Protein 6MX1 (pdb70)

Radius of gyration: 17.99 Å; Cα contacts (8 Å, |Δi|>4): 744; chains: 2; bounding box: 46×49×44 Å

Secondary structure (DSSP, 8-state):
-EEEEEEEEEEEEEEE--SSTTT-TTHHHHHHHHHHHTT----EEEESSTTS-EEEEEEGGGHHHHHHHHHHHTHHHHHHTSSPPPEEEEEEEEEEEEESSSTTHHHHHHHHHHHHHHTT----EEEE-SSSSEEEEEEEGGGHHHHHHHHHHHH-/--EEEEEEEEEEEEE-SGGGTTSTTHHHHHHHHHHHTT----EEEE-STT--EEEEEEGGGHHHHHHHHHHHTHHHHHHTSSPPPEEEEEEEEEEEE--SSSTHHHHHHHHHHHHHHTTPPP-EEEE-SSSSEEEEEEEGGGHHHHHHHHHHHH-

Sequence (311 aa):
PVKGISNLNNMAMFSVSGPGMKGMVGMAARVFAAMSRARISVVLITQSSSEYSISFCVPQSDCVRAERAMQEEFYLELKEGLLEPLAVTERLAIISVVGDGMRTLRGISAKFFAALARANINIVAIAQGSSERSISVVVNNNDDATTGVRVTHQMLFVKGISNLNNMAMFSVSSGPGMKGMVGMAARVFAAMSRARISVVLITQSSSEYSISFCVPQSDCVRAERAMQEEFYLELKEGLLEPLAVTERLAIISVVGDGMRTLRGISAKFFAALARANINIVAIAQGSSERSISVVVNNDDATTGVRVTHQMLF

Nearest PDB structures (foldseek):
  6mx1-assembly1_B  TM=9.917E-01  e=1.202E-28  Escherichia coli str. K-12 substr. MG1655
  3c1n-assembly3_D  TM=9.202E-01  e=6.463E-15  Methanocaldococcus jannaschii
  2hmf-assembly1_A  TM=8.883E-01  e=1.700E-14  Methanocaldococcus jannaschii
  3c1m-assembly1_D  TM=8.842E-01  e=1.410E-13  Methanocaldococcus jannaschii
  3tvi-assembly2_C  TM=8.893E-01  e=8.602E-12  Clostridium acetobutylicum

Foldseek 3Di:
DWDAKDKFWWKKKKWKAAPLQLVDPCPVVLLVVLCVVLVWDFDAWDDPDSHGIIMTMTHNVCQVSSLVSVCVSCVPCPVVRRIDPMDMGTQKMKMKIFHPDADPCPVLVVLLVVLCVVVVWDFPDKDDDDPGNMIMTMTHNVCGVVSRVSSVVSPD/DVDKDKFWWKKKKKKFAQLLPPPPCPVVLLVVLCVVLVFDWDDWDFDDPRGIIMTMGHNVCQVVSLVSVCVSCVPCPVVRRIDDMDMGTQKMKMKDADDDDLCCVVLVVQLVVLCVVVVWDWPDKDDDDPGRMIITMGHSVCGVVSRVSSVVRPD

GO terms:
  GO:0042802 identical protein binding (F, IDA)
  GO:0004072 aspartate kinase activity (F, IDA)
  GO:0004412 homoserine dehydrogenase activity (F, IDA)
  GO:0051289 protein homotetramerization (P, IDA)
  GO:0009090 L-homoserine biosynthetic process (P, IDA)

Organism: Escherichia coli (strain K12) (NCBI:txid83333)

Structure (mmCIF, N/CA/C/O backbone):
data_6MX1
#
_entry.id   6MX1
#
_cell.length_a   92.642
_cell.length_b   54.550
_cell.length_c   65.242
_cell.angle_alpha   90.00
_cell.angle_beta   99.30
_cell.angle_gamma   90.00
#
_symmetry.space_group_name_H-M   'C 1 2 1'
#
loop_
_entity.id
_entity.type
_entity.pdbx_description
1 polymer 'Bifunctional aspartokinase/homoserine dehydrogenase 1'
2 water water
#
loop_
_atom_site.group_PDB
_atom_site.id
_atom_site.type_symbol
_atom_site.label_atom_id
_atom_site.label_alt_id
_atom_site.label_comp_id
_atom_site.label_asym_id
_atom_site.label_entity_id
_atom_site.label_seq_id
_atom_site.pdbx_PDB_ins_code
_atom_site.Cartn_x
_atom_site.Cartn_y
_atom_site.Cartn_z
_atom_site.occupancy
_atom_site.B_iso_or_equiv
_atom_site.auth_seq_id
_atom_site.auth_comp_id
_atom_site.auth_asym_id
_atom_site.auth_atom_id
_atom_site.pdbx_PDB_model_num
ATOM 1 N N . PRO A 1 8 ? 26.150 32.623 64.025 1.00 96.83 305 PRO A N 1
ATOM 2 C CA . PRO A 1 8 ? 25.693 33.680 63.119 1.00 98.38 305 PRO A CA 1
ATOM 3 C C . PRO A 1 8 ? 24.182 33.639 62.895 1.00 94.18 305 PRO A C 1
ATOM 4 O O . PRO A 1 8 ? 23.708 33.959 61.804 1.00 99.25 305 PRO A O 1
ATOM 8 N N . VAL A 1 9 ? 23.440 33.229 63.919 1.00 81.67 306 VAL A N 1
ATOM 9 C CA . VAL A 1 9 ? 21.986 33.133 63.851 1.00 68.91 306 VAL A CA 1
ATOM 10 C C . VAL A 1 9 ? 21.375 34.474 64.206 1.00 64.35 306 VAL A C 1
ATOM 11 O O . VAL A 1 9 ? 21.782 35.111 65.175 1.00 64.23 306 VAL A O 1
ATOM 15 N N . LYS A 1 10 ? 20.342 34.876 63.478 1.00 59.40 307 LYS A N 1
ATOM 16 C CA . LYS A 1 10 ? 19.658 36.083 63.899 1.00 58.95 307 LYS A CA 1
ATOM 17 C C . LYS A 1 10 ? 18.620 35.728 64.962 1.00 53.45 307 LYS A C 1
ATOM 18 O O . LYS A 1 10 ? 18.667 36.255 66.079 1.00 54.62 307 LYS A O 1
ATOM 24 N N . GLY A 1 11 ? 17.700 34.822 64.643 1.00 38.14 308 GLY A N 1
ATOM 25 C CA . GLY A 1 11 ? 16.538 34.651 65.516 1.00 32.15 308 GLY A CA 1
ATOM 26 C C . GLY A 1 11 ? 15.684 33.466 65.112 1.00 33.48 308 GLY A C 1
ATOM 27 O O . GLY A 1 11 ? 15.820 32.908 64.036 1.00 30.65 308 GLY A O 1
ATOM 28 N N . ILE A 1 12 ? 14.799 33.051 66.019 1.00 27.65 309 ILE A N 1
ATOM 29 C CA . ILE A 1 12 ? 13.872 31.956 65.737 1.00 26.51 309 ILE A CA 1
ATOM 30 C C . ILE A 1 12 ? 12.476 32.519 65.853 1.00 31.12 309 ILE A C 1
ATOM 31 O O . ILE A 1 12 ? 12.138 33.147 66.878 1.00 32.88 309 ILE A O 1
ATOM 36 N N . SER A 1 13 ? 11.640 32.268 64.850 1.00 26.46 310 SER A N 1
ATOM 37 C CA . SER A 1 13 ? 10.271 32.810 64.805 1.00 26.40 310 SER A CA 1
ATOM 38 C C . SER A 1 13 ? 9.271 31.662 64.757 1.00 29.92 310 SER A C 1
ATOM 39 O O . SER A 1 13 ? 9.572 30.560 64.312 1.00 29.45 310 SER A O 1
ATOM 42 N N . ASN A 1 14 ? 8.051 31.914 65.241 1.00 28.92 311 ASN A N 1
ATOM 43 C CA . ASN A 1 14 ? 7.030 30.886 65.111 1.00 27.17 311 ASN A CA 1
ATOM 44 C C . ASN A 1 14 ? 5.697 31.548 64.814 1.00 32.83 311 ASN A C 1
ATOM 45 O O . ASN A 1 14 ? 5.393 32.606 65.365 1.00 33.88 311 ASN A O 1
ATOM 50 N N . LEU A 1 15 ? 4.923 30.924 63.918 1.00 27.42 312 LEU A N 1
ATOM 51 C CA . LEU A 1 15 ? 3.554 31.346 63.574 1.00 26.30 312 LEU A CA 1
ATOM 52 C C . LEU A 1 15 ? 2.630 30.168 63.841 1.00 29.26 312 LEU A C 1
ATOM 53 O O . LEU A 1 15 ? 2.721 29.130 63.158 1.00 30.73 312 LEU A O 1
ATOM 58 N N . ASN A 1 16 ? 1.752 30.299 64.858 1.00 29.66 313 ASN A N 1
ATOM 59 C CA . ASN A 1 16 ? 0.901 29.174 65.240 1.00 29.26 313 ASN A CA 1
ATOM 60 C C . ASN A 1 16 ? -0.465 29.223 64.513 1.00 31.52 313 ASN A C 1
ATOM 61 O O . ASN A 1 16 ? -0.870 30.242 63.925 1.00 34.59 313 ASN A O 1
ATOM 66 N N . ASN A 1 17 ? -1.220 28.126 64.646 1.00 32.10 314 ASN A N 1
ATOM 67 C CA . ASN A 1 17 ? -2.615 28.062 64.198 1.00 32.14 314 ASN A CA 1
ATOM 68 C C . ASN A 1 17 ? -2.706 28.377 62.704 1.00 29.29 314 ASN A C 1
ATOM 69 O O . ASN A 1 17 ? -3.509 29.216 62.280 1.00 33.88 314 ASN A O 1
ATOM 74 N N . MET A 1 18 ? -1.930 27.641 61.932 1.00 27.09 315 MET A N 1
ATOM 75 C CA . MET A 1 18 ? -1.939 27.712 60.474 1.00 29.56 315 MET A CA 1
ATOM 76 C C . MET A 1 18 ? -2.624 26.479 59.873 1.00 34.65 315 MET A C 1
ATOM 77 O O . MET A 1 18 ? -2.882 25.480 60.561 1.00 31.24 315 MET A O 1
ATOM 82 N N . ALA A 1 19 ? -3.010 26.576 58.589 1.00 28.92 316 ALA A N 1
ATOM 83 C CA . ALA A 1 19 ? -3.561 25.432 57.854 1.00 25.47 316 ALA A CA 1
ATOM 84 C C . ALA A 1 19 ? -2.766 25.330 56.567 1.00 31.94 316 ALA A C 1
ATOM 85 O O . ALA A 1 19 ? -2.315 26.345 56.028 1.00 31.27 316 ALA A O 1
ATOM 87 N N . MET A 1 20 ? -2.562 24.112 56.075 1.00 27.27 317 MET A N 1
ATOM 88 C CA . MET A 1 20 ? -1.791 23.921 54.842 1.00 24.86 317 MET A CA 1
ATOM 89 C C . MET A 1 20 ? -2.701 23.279 53.797 1.00 31.37 317 MET A C 1
ATOM 90 O O . MET A 1 20 ? -3.462 22.362 54.106 1.00 31.42 317 MET A O 1
ATOM 95 N N . PHE A 1 21 ? -2.687 23.808 52.583 1.00 28.46 318 PHE A N 1
ATOM 96 C CA . PHE A 1 21 ? -3.394 23.239 51.442 1.00 27.89 318 PHE A CA 1
ATOM 97 C C . PHE A 1 21 ? -2.385 22.571 50.526 1.00 33.08 318 PHE A C 1
ATOM 98 O O . PHE A 1 21 ? -1.266 23.070 50.373 1.00 31.76 318 PHE A O 1
ATOM 106 N N . SER A 1 22 ? -2.764 21.457 49.901 1.00 30.80 319 SER A N 1
ATOM 107 C CA . SER A 1 22 ? -1.860 20.796 48.967 1.00 34.05 319 SER A CA 1
ATOM 108 C C . SER A 1 22 ? -2.675 20.390 47.756 1.00 35.83 319 SER A C 1
ATOM 109 O O . SER A 1 22 ? -3.703 19.727 47.906 1.00 32.47 319 SER A O 1
ATOM 112 N N . VAL A 1 23 ? -2.235 20.817 46.556 1.00 29.07 320 VAL A N 1
ATOM 113 C CA . VAL A 1 23 ? -2.933 20.619 45.305 1.00 31.33 320 VAL A CA 1
ATOM 114 C C . VAL A 1 23 ? -2.069 19.709 44.443 1.00 37.53 320 VAL A C 1
ATOM 115 O O . VAL A 1 23 ? -0.874 19.968 44.276 1.00 37.21 320 VAL A O 1
ATOM 119 N N . SER A 1 24 ? -2.638 18.600 43.983 1.00 36.69 321 SER A N 1
ATOM 120 C CA . SER A 1 24 ? -1.840 17.671 43.199 1.00 41.04 321 SER A CA 1
ATOM 121 C C . SER A 1 24 ? -2.767 16.989 42.220 1.00 37.95 321 SER A C 1
ATOM 122 O O . SER A 1 24 ? -3.992 17.102 42.306 1.00 36.78 321 SER A O 1
ATOM 125 N N . GLY A 1 25 ? -2.187 16.253 41.289 1.00 36.77 322 GLY A N 1
ATOM 126 C CA . GLY A 1 25 ? -3.028 15.465 40.430 1.00 40.37 322 GLY A CA 1
ATOM 127 C C . GLY A 1 25 ? -2.204 14.967 39.287 1.00 43.64 322 GLY A C 1
ATOM 128 O O . GLY A 1 25 ? -1.094 15.451 39.055 1.00 48.47 322 GLY A O 1
ATOM 129 N N . PRO A 1 26 ? -2.712 13.964 38.577 1.00 48.52 323 PRO A N 1
ATOM 130 C CA . PRO A 1 26 ? -1.945 13.416 37.459 1.00 60.27 323 PRO A CA 1
ATOM 131 C C . PRO A 1 26 ? -1.761 14.426 36.343 1.00 66.69 323 PRO A C 1
ATOM 132 O O . PRO A 1 26 ? -0.764 14.362 35.610 1.00 73.70 323 PRO A O 1
ATOM 136 N N . GLY A 1 27 ? -2.681 15.385 36.208 1.00 60.12 324 GLY A N 1
ATOM 137 C CA . GLY A 1 27 ? -2.548 16.361 35.143 1.00 64.54 324 GLY A CA 1
ATOM 138 C C . GLY A 1 27 ? -1.596 17.480 35.475 1.00 67.66 324 GLY A C 1
ATOM 139 O O . GLY A 1 27 ? -1.019 18.086 34.571 1.00 68.43 324 GLY A O 1
ATOM 140 N N . MET A 1 28 ? -1.364 17.727 36.770 1.00 71.66 325 MET A N 1
ATOM 141 C CA . MET A 1 28 ? -0.777 18.989 37.207 1.00 68.75 325 MET A CA 1
ATOM 142 C C . MET A 1 28 ? 0.582 19.272 36.579 1.00 64.75 325 MET A C 1
ATOM 143 O O . MET A 1 28 ? 0.967 20.440 36.424 1.00 69.31 325 MET A O 1
ATOM 148 N N . LYS A 1 29 ? 1.322 18.232 36.215 1.00 55.48 326 LYS A N 1
ATOM 149 C CA . LYS A 1 29 ? 2.565 18.442 35.489 1.00 55.67 326 LYS A CA 1
ATOM 150 C C . LYS A 1 29 ? 2.335 18.926 34.056 1.00 61.10 326 LYS A C 1
ATOM 151 O O . LYS A 1 29 ? 3.262 19.447 33.418 1.00 61.85 326 LYS A O 1
ATOM 157 N N . GLY A 1 30 ? 1.133 18.751 33.529 1.00 56.11 327 GLY A N 1
ATOM 158 C CA . GLY A 1 30 ? 0.893 19.080 32.136 1.00 59.93 327 GLY A CA 1
ATOM 159 C C . GLY A 1 30 ? 0.073 20.335 31.947 1.00 60.45 327 GLY A C 1
ATOM 160 O O . GLY A 1 30 ? -0.174 20.741 30.811 1.00 62.48 327 GLY A O 1
ATOM 161 N N . MET A 1 31 ? -0.332 20.966 33.051 1.00 63.50 328 MET A N 1
ATOM 162 C CA . MET A 1 31 ? -1.223 22.113 33.015 1.00 69.14 328 MET A CA 1
ATOM 163 C C . MET A 1 31 ? -0.433 23.403 33.217 1.00 62.08 328 MET A C 1
ATOM 164 O O . MET A 1 31 ? 0.452 23.478 34.068 1.00 61.40 328 MET A O 1
ATOM 169 N N . VAL A 1 32 ? -0.738 24.405 32.388 1.00 65.05 329 VAL A N 1
ATOM 170 C CA . VAL A 1 32 ? -0.041 25.682 32.389 1.00 60.88 329 VAL A CA 1
ATOM 171 C C . VAL A 1 32 ? -0.599 26.555 33.499 1.00 62.90 329 VAL A C 1
ATOM 172 O O . VAL A 1 32 ? -1.816 26.617 33.702 1.00 67.84 329 VAL A O 1
ATOM 176 N N . GLY A 1 33 ? 0.294 27.198 34.247 1.00 55.02 330 GLY A N 1
ATOM 177 C CA . GLY A 1 33 ? -0.109 28.303 35.080 1.00 52.96 330 GLY A CA 1
ATOM 178 C C . GLY A 1 33 ? -0.869 27.885 36.317 1.00 56.92 330 GLY A C 1
ATOM 179 O O . GLY A 1 33 ? -1.693 28.659 36.818 1.00 51.73 330 GLY A O 1
ATOM 180 N N . MET A 1 34 ? -0.611 26.662 36.819 1.00 44.20 331 MET A N 1
ATOM 181 C CA . MET A 1 34 ? -1.320 26.146 37.978 1.00 46.10 331 MET A CA 1
ATOM 182 C C . MET A 1 34 ? -1.058 27.002 39.215 1.00 42.16 331 MET A C 1
ATOM 183 O O . MET A 1 34 ? -2.001 27.458 39.878 1.00 38.82 331 MET A O 1
ATOM 188 N N . ALA A 1 35 ? 0.211 27.279 39.514 1.00 41.27 332 ALA A N 1
ATOM 189 C CA . ALA A 1 35 ? 0.513 28.198 40.609 1.00 38.60 332 ALA A CA 1
ATOM 190 C C . ALA A 1 35 ? -0.110 29.581 40.367 1.00 35.82 332 ALA A C 1
ATOM 191 O O . ALA A 1 35 ? -0.686 30.186 41.294 1.00 37.60 332 ALA A O 1
ATOM 193 N N . ALA A 1 36 ? -0.004 30.116 39.132 1.00 33.98 333 ALA A N 1
ATOM 194 C CA . ALA A 1 36 ? -0.625 31.418 38.885 1.00 32.90 333 ALA A CA 1
ATOM 195 C C . ALA A 1 36 ? -2.120 31.404 39.218 1.00 36.30 333 ALA A C 1
ATOM 196 O O . ALA A 1 36 ? -2.645 32.382 39.781 1.00 36.27 333 ALA A O 1
ATOM 198 N N . ARG A 1 37 ? -2.821 30.310 38.896 1.00 39.06 334 ARG A N 1
ATOM 199 C CA . ARG A 1 37 ? -4.260 30.235 39.199 1.00 43.66 334 ARG A CA 1
ATOM 200 C C . ARG A 1 37 ? -4.520 30.140 40.685 1.00 40.78 334 ARG A C 1
ATOM 201 O O . ARG A 1 37 ? -5.470 30.769 41.182 1.00 43.80 334 ARG A O 1
ATOM 209 N N . VAL A 1 38 ? -3.721 29.330 41.382 1.00 38.15 335 VAL A N 1
ATOM 210 C CA . VAL A 1 38 ? -3.871 29.160 42.844 1.00 42.40 335 VAL A CA 1
ATOM 211 C C . VAL A 1 38 ? -3.735 30.526 43.505 1.00 40.62 335 VAL A C 1
ATOM 212 O O . VAL A 1 38 ? -4.585 30.967 44.301 1.00 39.31 335 VAL A O 1
ATOM 216 N N . PHE A 1 39 ? -2.699 31.259 43.116 1.00 36.20 336 PHE A N 1
ATOM 217 C CA . PHE A 1 39 ? -2.448 32.475 43.850 1.00 43.64 336 PHE A CA 1
ATOM 218 C C . PHE A 1 39 ? -3.278 33.652 43.356 1.00 44.26 336 PHE A C 1
ATOM 219 O O . PHE A 1 39 ? -3.556 34.560 44.156 1.00 40.39 336 PHE A O 1
ATOM 227 N N . ALA A 1 40 ? -3.804 33.608 42.118 1.00 37.07 337 ALA A N 1
ATOM 228 C CA . ALA A 1 40 ? -4.829 34.578 41.759 1.00 43.39 337 ALA A CA 1
ATOM 229 C C . ALA A 1 40 ? -6.102 34.333 42.567 1.00 39.63 337 ALA A C 1
ATOM 230 O O . ALA A 1 40 ? -6.792 35.288 42.937 1.00 39.60 337 ALA A O 1
ATOM 232 N N . ALA A 1 41 ? -6.433 33.074 42.826 1.00 37.13 338 ALA A N 1
ATOM 233 C CA . ALA A 1 41 ? -7.637 32.776 43.603 1.00 41.06 338 ALA A CA 1
ATOM 234 C C . ALA A 1 41 ? -7.480 33.222 45.056 1.00 38.87 338 ALA A C 1
ATOM 235 O O . ALA A 1 41 ? -8.434 33.760 45.661 1.00 41.46 338 ALA A O 1
ATOM 237 N N . MET A 1 42 ? -6.299 33.045 45.622 1.00 34.77 339 MET A N 1
ATOM 238 C CA . MET A 1 42 ? -6.098 33.482 47.006 1.00 40.53 339 MET A CA 1
ATOM 239 C C . MET A 1 42 ? -6.095 34.997 47.082 1.00 44.24 339 MET A C 1
ATOM 240 O O . MET A 1 42 ? -6.604 35.576 48.044 1.00 40.93 339 MET A O 1
ATOM 245 N N . SER A 1 43 ? -5.536 35.651 46.058 1.00 40.96 340 SER A N 1
ATOM 246 C CA . SER A 1 43 ? -5.477 37.116 46.063 1.00 47.28 340 SER A CA 1
ATOM 247 C C . SER A 1 43 ? -6.871 37.741 45.990 1.00 45.29 340 SER A C 1
ATOM 248 O O . SER A 1 43 ? -7.161 38.691 46.721 1.00 45.91 340 SER A O 1
ATOM 251 N N . ARG A 1 44 ? -7.750 37.204 45.139 1.00 40.64 341 ARG A N 1
ATOM 252 C CA . ARG A 1 44 ? -9.104 37.727 45.013 1.00 38.53 341 ARG A CA 1
ATOM 253 C C . ARG A 1 44 ? -9.890 37.557 46.301 1.00 44.43 341 ARG A C 1
ATOM 254 O O . ARG A 1 44 ? -10.714 38.413 46.657 1.00 50.38 341 ARG A O 1
ATOM 262 N N . ALA A 1 45 ? -9.690 36.432 46.973 1.00 48.40 342 ALA A N 1
ATOM 263 C CA . ALA A 1 45 ? -10.298 36.117 48.252 1.00 51.64 342 ALA A CA 1
ATOM 264 C C . ALA A 1 45 ? -9.610 36.821 49.415 1.00 53.83 342 ALA A C 1
ATOM 265 O O . ALA A 1 45 ? -10.014 36.609 50.560 1.00 56.57 342 ALA A O 1
ATOM 267 N N . ARG A 1 46 ? -8.573 37.618 49.148 1.00 49.52 343 ARG A N 1
ATOM 268 C CA . ARG A 1 46 ? -7.865 38.386 50.167 1.00 49.19 343 ARG A CA 1
ATOM 269 C C . ARG A 1 46 ? -7.284 37.489 51.240 1.00 49.86 343 ARG A C 1
ATOM 270 O O . ARG A 1 46 ? -7.346 37.795 52.429 1.00 62.34 343 ARG A O 1
ATOM 278 N N . ILE A 1 47 ? -6.697 36.364 50.830 1.00 41.33 344 ILE A N 1
ATOM 279 C CA . ILE A 1 47 ? -6.189 35.380 51.764 1.00 40.25 344 ILE A CA 1
ATOM 280 C C . ILE A 1 47 ? -4.672 35.501 51.867 1.00 44.04 344 ILE A C 1
ATOM 281 O O . ILE A 1 47 ? -3.964 35.630 50.855 1.00 44.68 344 ILE A O 1
ATOM 286 N N . SER A 1 48 ? -4.180 35.454 53.102 1.00 43.60 345 SER A N 1
ATOM 287 C CA . SER A 1 48 ? -2.767 35.643 53.389 1.00 49.01 345 SER A CA 1
ATOM 288 C C . SER A 1 48 ? -2.033 34.335 53.129 1.00 38.52 345 SER A C 1
ATOM 289 O O . SER A 1 48 ? -2.172 33.396 53.904 1.00 42.07 345 SER A O 1
ATOM 292 N N . VAL A 1 49 ? -1.219 34.267 52.083 1.00 36.37 346 VAL A N 1
ATOM 293 C CA . VAL A 1 49 ? -0.445 33.059 51.804 1.00 35.37 346 VAL A CA 1
ATOM 294 C C . VAL A 1 49 ? 0.941 33.267 52.380 1.00 35.22 346 VAL A C 1
ATOM 295 O O . VAL A 1 49 ? 1.727 34.069 51.856 1.00 42.09 346 VAL A O 1
ATOM 299 N N . VAL A 1 50 ? 1.214 32.579 53.469 1.00 31.41 347 VAL A N 1
ATOM 300 C CA . VAL A 1 50 ? 2.377 32.824 54.290 1.00 31.16 347 VAL A CA 1
ATOM 301 C C . VAL A 1 50 ? 3.573 31.977 53.856 1.00 34.82 347 VAL A C 1
ATOM 302 O O . VAL A 1 50 ? 4.730 32.357 54.118 1.00 37.72 347 VAL A O 1
ATOM 306 N N . LEU A 1 51 ? 3.327 30.868 53.186 1.00 32.01 348 LEU A N 1
ATOM 307 C CA . LEU A 1 51 ? 4.399 29.948 52.824 1.00 27.53 348 LEU A CA 1
ATOM 308 C C . LEU A 1 51 ? 3.949 29.203 51.584 1.00 28.92 348 LEU A C 1
ATOM 309 O O . LEU A 1 51 ? 2.768 28.880 51.470 1.00 28.13 348 LEU A O 1
ATOM 314 N N . ILE A 1 52 ? 4.859 29.019 50.589 1.00 25.37 349 ILE A N 1
ATOM 315 C CA . ILE A 1 52 ? 4.502 28.267 49.388 1.00 27.10 349 ILE A CA 1
ATOM 316 C C . ILE A 1 52 ? 5.657 27.350 49.079 1.00 26.02 349 ILE A C 1
ATOM 317 O O . ILE A 1 52 ? 6.815 27.760 49.161 1.00 26.89 349 ILE A O 1
ATOM 322 N N . THR A 1 53 ? 5.348 26.117 48.725 1.00 26.72 350 THR A N 1
ATOM 323 C CA . THR A 1 53 ? 6.449 25.205 48.411 1.00 24.68 350 THR A CA 1
ATOM 324 C C . THR A 1 53 ? 5.992 24.221 47.352 1.00 25.64 350 THR A C 1
ATOM 325 O O . THR A 1 53 ? 4.850 23.749 47.351 1.00 26.51 350 THR A O 1
ATOM 329 N N . GLN A 1 54 ? 6.883 23.930 46.364 1.00 24.50 351 GLN A N 1
ATOM 330 C CA . GLN A 1 54 ? 6.608 22.858 45.429 1.00 26.02 351 GLN A CA 1
ATOM 331 C C . GLN A 1 54 ? 7.951 22.233 45.087 1.00 27.83 351 GLN A C 1
ATOM 332 O O . GLN A 1 54 ? 8.850 22.915 44.582 1.00 27.45 351 GLN A O 1
ATOM 338 N N . SER A 1 55 ? 8.108 20.928 45.411 1.00 28.80 352 SER A N 1
ATOM 339 C CA . SER A 1 55 ? 9.471 20.389 45.331 1.00 30.39 352 SER A CA 1
ATOM 340 C C . SER A 1 55 ? 9.854 19.920 43.940 1.00 32.66 352 SER A C 1
ATOM 341 O O . SER A 1 55 ? 11.043 19.720 43.676 1.00 36.01 352 SER A O 1
ATOM 344 N N . SER A 1 56 ? 8.882 19.675 43.080 1.00 38.45 353 SER A N 1
ATOM 345 C CA . SER A 1 56 ? 9.188 19.376 41.687 1.00 39.73 353 SER A CA 1
ATOM 346 C C . SER A 1 56 ? 7.859 19.442 40.966 1.00 41.04 353 SER A C 1
ATOM 347 O O . SER A 1 56 ? 6.811 19.462 41.596 1.00 38.38 353 SER A O 1
ATOM 350 N N . SER A 1 57 ? 7.913 19.476 39.624 1.00 41.17 354 SER A N 1
ATOM 351 C CA . SER A 1 57 ? 6.701 19.651 38.822 1.00 42.24 354 SER A CA 1
ATOM 352 C C . SER A 1 57 ? 5.714 18.494 38.984 1.00 51.34 354 SER A C 1
ATOM 353 O O . SER A 1 57 ? 4.529 18.659 38.674 1.00 56.93 354 SER A O 1
ATOM 356 N N . GLU A 1 58 ? 6.174 17.339 39.472 1.00 56.32 355 GLU A N 1
ATOM 357 C CA . GLU A 1 58 ? 5.318 16.186 39.699 1.00 61.89 355 GLU A CA 1
ATOM 358 C C . GLU A 1 58 ? 4.732 16.133 41.106 1.00 57.92 355 GLU A C 1
ATOM 359 O O . GLU A 1 58 ? 3.863 15.297 41.369 1.00 65.82 355 GLU A O 1
ATOM 365 N N . TYR A 1 59 ? 5.201 16.959 42.022 1.00 43.19 356 TYR A N 1
ATOM 366 C CA . TYR A 1 59 ? 4.739 16.863 43.402 1.00 45.45 356 TYR A CA 1
ATOM 367 C C . TYR A 1 59 ? 3.796 18.026 43.695 1.00 41.99 356 TYR A C 1
ATOM 368 O O . TYR A 1 59 ? 3.719 18.983 42.935 1.00 36.46 356 TYR A O 1
ATOM 377 N N . SER A 1 60 ? 3.064 17.926 44.814 1.00 40.44 357 SER A N 1
ATOM 378 C CA . SER A 1 60 ? 2.016 18.903 45.059 1.00 43.89 357 SER A CA 1
ATOM 379 C C . SER A 1 60 ? 2.562 20.328 45.277 1.00 38.09 357 SER A C 1
ATOM 380 O O . SER A 1 60 ? 3.673 20.545 45.790 1.00 35.60 357 SER A O 1
ATOM 383 N N . ILE A 1 61 ? 1.751 21.309 44.903 1.00 29.79 358 ILE A N 1
ATOM 384 C CA . ILE A 1 61 ? 1.972 22.674 45.395 1.00 27.14 358 ILE A CA 1
ATOM 385 C C . ILE A 1 61 ? 1.312 22.726 46.759 1.00 30.93 358 ILE A C 1
ATOM 386 O O . ILE A 1 61 ? 0.112 22.428 46.854 1.00 31.54 358 ILE A O 1
ATOM 391 N N . SER A 1 62 ? 2.077 23.099 47.795 1.00 30.63 359 SER A N 1
ATOM 392 C CA . SER A 1 62 ? 1.519 23.270 49.131 1.00 28.84 359 SER A CA 1
ATOM 393 C C . SER A 1 62 ? 1.688 24.718 49.569 1.00 31.70 359 SER A C 1
ATOM 394 O O . SER A 1 62 ? 2.642 25.393 49.167 1.00 28.53 359 SER A O 1
ATOM 397 N N . PHE A 1 63 ? 0.716 25.213 50.342 1.00 27.31 360 PHE A N 1
ATOM 398 C CA . PHE A 1 63 ? 0.842 26.598 50.800 1.00 25.89 360 PHE A CA 1
ATOM 399 C C . PHE A 1 63 ? 0.080 26.703 52.111 1.00 27.57 360 PHE A C 1
ATOM 400 O O . PHE A 1 63 ? -0.862 25.952 52.337 1.00 27.84 360 PHE A O 1
ATOM 408 N N . CYS A 1 64 ? 0.492 27.658 52.948 1.00 26.98 361 CYS A N 1
ATOM 409 C CA . CYS A 1 64 ? -0.068 27.817 54.287 1.00 26.09 361 CYS A CA 1
ATOM 410 C C . CYS A 1 64 ? -0.816 29.124 54.362 1.00 30.58 361 CYS A C 1
ATOM 411 O O . CYS A 1 64 ? -0.410 30.139 53.788 1.00 29.84 361 CYS A O 1
ATOM 414 N N . VAL A 1 65 ? -1.913 29.108 55.135 1.00 30.34 362 VAL A N 1
ATOM 415 C CA . VAL A 1 65 ? -2.681 30.289 55.389 1.00 30.13 362 VAL A CA 1
ATOM 416 C C . VAL A 1 65 ? -3.022 30.262 56.869 1.00 29.11 362 VAL A C 1
ATOM 417 O O . VAL A 1 65 ? -2.977 29.190 57.513 1.00 30.02 362 VAL A O 1
ATOM 421 N N . PRO A 1 66 ? -3.365 31.387 57.459 1.00 30.47 363 PRO A N 1
ATOM 422 C CA . PRO A 1 66 ? -3.803 31.327 58.867 1.00 34.31 363 PRO A CA 1
ATOM 423 C C . PRO A 1 66 ? -5.105 30.560 58.982 1.00 33.70 363 PRO A C 1
ATOM 424 O O . PRO A 1 66 ? -5.958 30.609 58.096 1.00 35.02 363 PRO A O 1
ATOM 428 N N . GLN A 1 67 ? -5.264 29.835 60.098 1.00 32.73 364 GLN A N 1
ATOM 429 C CA . GLN A 1 67 ? -6.477 29.058 60.263 1.00 36.69 364 GLN A CA 1
ATOM 430 C C . GLN A 1 67 ? -7.741 29.890 60.061 1.00 34.37 364 GLN A C 1
ATOM 431 O O . GLN A 1 67 ? -8.755 29.364 59.561 1.00 39.03 364 GLN A O 1
ATOM 437 N N . SER A 1 68 ? -7.711 31.192 60.435 1.00 33.95 365 SER A N 1
ATOM 438 C CA . SER A 1 68 ? -8.910 32.017 60.294 1.00 43.84 365 SER A CA 1
ATOM 439 C C . SER A 1 68 ? -9.352 32.183 58.843 1.00 44.34 365 SER A C 1
ATOM 440 O O . SER A 1 68 ? -10.527 32.499 58.598 1.00 45.64 365 SER A O 1
ATOM 443 N N . ASP A 1 69 ? -8.448 31.947 57.884 1.00 39.95 366 ASP A N 1
ATOM 444 C CA . ASP A 1 69 ? -8.721 32.048 56.450 1.00 43.16 366 ASP A CA 1
ATOM 445 C C . ASP A 1 69 ? -9.010 30.688 55.801 1.00 38.11 366 ASP A C 1
ATOM 446 O O . ASP A 1 69 ? -9.234 30.622 54.576 1.00 39.24 366 ASP A O 1
ATOM 451 N N . CYS A 1 70 ? -9.014 29.608 56.584 1.00 34.01 367 CYS A N 1
ATOM 452 C CA . CYS A 1 70 ? -9.005 28.269 55.979 1.00 38.10 367 CYS A CA 1
ATOM 453 C C . CYS A 1 70 ? -10.305 27.980 55.220 1.00 38.70 367 CYS A C 1
ATOM 454 O O . CYS A 1 70 ? -10.280 27.457 54.089 1.00 37.67 367 CYS A O 1
ATOM 457 N N . VAL A 1 71 ? -11.456 28.299 55.821 1.00 33.47 368 VAL A N 1
ATOM 458 C CA . VAL A 1 71 ? -12.700 27.974 55.138 1.00 31.72 368 VAL A CA 1
ATOM 459 C C . VAL A 1 71 ? -12.858 28.821 53.876 1.00 32.43 368 VAL A C 1
ATOM 460 O O . VAL A 1 71 ? -13.254 28.308 52.824 1.00 35.68 368 VAL A O 1
ATOM 464 N N . ARG A 1 72 ? -12.527 30.118 53.950 1.00 33.48 369 ARG A N 1
ATOM 465 C CA . ARG A 1 72 ? -12.665 30.973 52.768 1.00 34.18 369 ARG A CA 1
ATOM 466 C C . ARG A 1 72 ? -11.694 30.540 51.665 1.00 35.96 369 ARG A C 1
ATOM 467 O O . ARG A 1 72 ? -12.035 30.596 50.470 1.00 32.84 369 ARG A O 1
ATOM 475 N N . ALA A 1 73 ? -10.480 30.108 52.043 1.00 33.33 370 ALA A N 1
ATOM 476 C CA . ALA A 1 73 ? -9.527 29.622 51.034 1.00 33.06 370 ALA A CA 1
ATOM 477 C C . ALA A 1 73 ? -10.009 28.320 50.383 1.00 35.19 370 ALA A C 1
ATOM 478 O O . ALA A 1 73 ? -9.895 28.153 49.157 1.00 34.62 370 ALA A O 1
ATOM 480 N N . GLU A 1 74 ? -10.562 27.399 51.180 1.00 32.91 371 GLU A N 1
ATOM 481 C CA . GLU A 1 74 ? -11.048 26.148 50.611 1.00 32.98 371 GLU A CA 1
ATOM 482 C C . GLU A 1 74 ? -12.190 26.408 49.638 1.00 35.94 371 GLU A C 1
ATOM 483 O O . GLU A 1 74 ? -12.218 25.849 48.531 1.00 36.43 371 GLU A O 1
ATOM 489 N N . ARG A 1 75 ? -13.128 27.280 50.019 1.00 33.61 372 ARG A N 1
ATOM 490 C CA . ARG A 1 75 ? -14.215 27.605 49.107 1.00 32.10 372 ARG A CA 1
ATOM 491 C C . ARG A 1 75 ? -13.671 28.212 47.822 1.00 37.02 372 ARG A C 1
ATOM 492 O O . ARG A 1 75 ? -14.191 27.947 46.739 1.00 39.94 372 ARG A O 1
ATOM 500 N N . ALA A 1 76 ? -12.626 29.036 47.929 1.00 34.25 373 ALA A N 1
ATOM 501 C CA . ALA A 1 76 ? -12.098 29.696 46.727 1.00 34.21 373 ALA A CA 1
ATOM 502 C C . ALA A 1 76 ? -11.357 28.698 45.851 1.00 36.99 373 ALA A C 1
ATOM 503 O O . ALA A 1 76 ? -11.414 28.773 44.605 1.00 38.79 373 ALA A O 1
ATOM 505 N N . MET A 1 77 ? -10.671 27.747 46.470 1.00 33.61 374 MET A N 1
ATOM 506 C CA . MET A 1 77 ? -9.992 26.704 45.697 1.00 32.71 374 MET A CA 1
ATOM 507 C C . MET A 1 77 ? -10.996 25.824 44.974 1.00 36.03 374 MET A C 1
ATOM 508 O O . MET A 1 77 ? -10.786 25.445 43.817 1.00 35.52 374 MET A O 1
ATOM 513 N N . GLN A 1 78 ? -12.104 25.487 45.625 1.00 32.68 375 GLN A N 1
ATOM 514 C CA . GLN A 1 78 ? -13.099 24.619 45.000 1.00 36.81 375 GLN A CA 1
ATOM 515 C C . GLN A 1 78 ? -13.747 25.304 43.810 1.00 42.61 375 GLN A C 1
ATOM 516 O O . GLN A 1 78 ? -14.057 24.657 42.802 1.00 45.53 375 GLN A O 1
ATOM 522 N N . GLU A 1 79 ? -13.943 26.616 43.915 1.00 37.88 376 GLU A N 1
ATOM 523 C CA . GLU A 1 79 ? -14.503 27.402 42.828 1.00 43.75 376 GLU A CA 1
ATOM 524 C C . GLU A 1 79 ? -13.528 27.46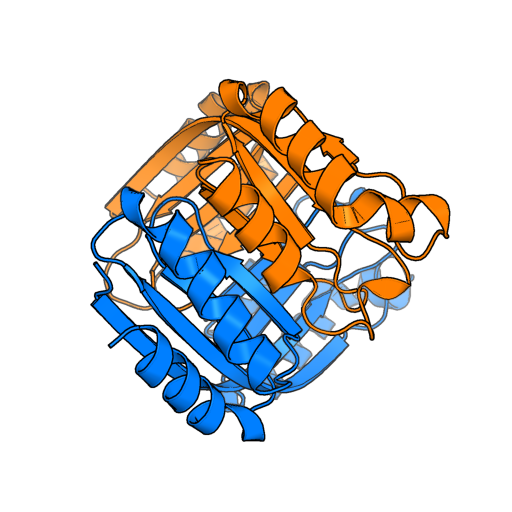3 41.664 1.00 44.99 376 GLU A C 1
ATOM 525 O O . GLU A 1 79 ? -13.886 27.151 40.528 1.00 46.30 376 GLU A O 1
ATOM 531 N N . GLU A 1 80 ? -12.276 27.799 41.949 1.00 37.32 377 GLU A N 1
ATOM 532 C CA . GLU A 1 80 ? -11.308 28.022 40.873 1.00 38.28 377 GLU A CA 1
ATOM 533 C C . GLU A 1 80 ? -11.030 26.726 40.104 1.00 41.63 377 GLU A C 1
ATOM 534 O O . GLU A 1 80 ? -10.907 26.740 38.875 1.00 43.32 377 GLU A O 1
ATOM 540 N N . PHE A 1 81 ? -10.940 25.598 40.809 1.00 42.19 378 PHE A N 1
ATOM 541 C CA . PHE A 1 81 ? -10.551 24.343 40.183 1.00 41.35 378 PHE A CA 1
ATOM 542 C C . PHE A 1 81 ? -11.715 23.368 40.028 1.00 42.06 378 PHE A C 1
ATOM 543 O O . PHE A 1 81 ? -11.491 22.158 39.923 1.00 43.12 378 PHE A O 1
ATOM 551 N N . TYR A 1 82 ? -12.954 23.871 40.023 1.00 44.68 379 TYR A N 1
ATOM 552 C CA . TYR A 1 82 ? -14.132 23.011 39.932 1.00 50.21 379 TYR A CA 1
ATOM 553 C C . TYR A 1 82 ? -14.044 22.033 38.763 1.00 47.54 379 TYR A C 1
ATOM 554 O O . TYR A 1 82 ? -14.222 20.823 38.943 1.00 46.00 379 TYR A O 1
ATOM 563 N N . LEU A 1 83 ? -13.726 22.536 37.563 1.00 46.57 380 LEU A N 1
ATOM 564 C CA . LEU A 1 83 ? -13.695 21.678 36.385 1.00 49.35 380 LEU A CA 1
ATOM 565 C C . LEU A 1 83 ? -12.627 20.603 36.514 1.00 47.19 380 LEU A C 1
ATOM 566 O O . LEU A 1 83 ? -12.884 19.420 36.260 1.00 53.93 380 LEU A O 1
ATOM 571 N N . GLU A 1 84 ? -11.416 21.008 36.893 1.00 46.06 381 GLU A N 1
ATOM 572 C CA . GLU A 1 84 ? -10.300 20.075 37.028 1.00 44.97 381 GLU A CA 1
ATOM 573 C C . GLU A 1 84 ? -10.555 19.026 38.088 1.00 40.94 381 GLU A C 1
ATOM 574 O O . GLU A 1 84 ? -10.133 17.882 37.944 1.00 44.90 381 GLU A O 1
ATOM 580 N N . LEU A 1 85 ? -11.166 19.417 39.218 1.00 39.75 382 LEU A N 1
ATOM 581 C CA . LEU A 1 85 ? -11.434 18.444 40.269 1.00 39.34 382 LEU A CA 1
ATOM 582 C C . LEU A 1 85 ? -12.491 17.437 39.833 1.00 43.01 382 LEU A C 1
ATOM 583 O O . LEU A 1 85 ? -12.301 16.221 39.971 1.00 46.61 382 LEU A O 1
ATOM 588 N N . LYS A 1 86 ? -13.595 17.929 39.264 1.00 45.89 383 LYS A N 1
ATOM 589 C CA . LYS A 1 86 ? -14.677 17.071 38.808 1.00 49.87 383 LYS A CA 1
ATOM 590 C C . LYS A 1 86 ? -14.221 16.051 37.771 1.00 52.03 383 LYS A C 1
ATOM 591 O O . LYS A 1 86 ? -14.762 14.941 37.712 1.00 54.51 383 LYS A O 1
ATOM 597 N N . GLU A 1 87 ? -13.252 16.415 36.933 1.00 51.47 384 GLU A N 1
ATOM 598 C CA . GLU A 1 87 ? -12.782 15.551 35.864 1.00 59.27 384 GLU A CA 1
ATOM 599 C C . GLU A 1 87 ? -11.611 14.687 36.300 1.00 62.33 384 GLU A C 1
ATOM 600 O O . GLU A 1 87 ? -11.235 13.762 35.574 1.00 69.47 384 GLU A O 1
ATOM 606 N N . GLY A 1 88 ? -11.039 14.953 37.473 1.00 46.36 385 GLY A N 1
ATOM 607 C CA . GLY A 1 88 ? -9.923 14.178 37.961 1.00 43.78 385 GLY A CA 1
ATOM 608 C C . GLY A 1 88 ? -8.568 14.596 37.432 1.00 44.69 385 GLY A C 1
ATOM 609 O O . GLY A 1 88 ? -7.565 13.934 37.748 1.00 48.57 385 GLY A O 1
ATOM 610 N N . LEU A 1 89 ? -8.480 15.700 36.689 1.00 40.72 386 LEU A N 1
ATOM 611 C CA . LEU A 1 89 ? -7.145 16.226 36.374 1.00 45.12 386 LEU A CA 1
ATOM 612 C C . LEU A 1 89 ? -6.401 16.599 37.643 1.00 43.13 386 LEU A C 1
ATOM 613 O O . LEU A 1 89 ? -5.165 16.549 37.684 1.00 43.04 386 LEU A O 1
ATOM 618 N N . LEU A 1 90 ? -7.144 16.962 38.704 1.00 35.47 387 LEU A N 1
ATOM 619 C CA . LEU A 1 90 ? -6.619 17.242 40.027 1.00 37.36 387 LEU A CA 1
ATOM 620 C C . LEU A 1 90 ? -7.268 16.271 40.995 1.00 38.91 387 LEU A C 1
ATOM 621 O O . LEU A 1 90 ? -8.462 15.946 40.856 1.00 36.46 387 LEU A O 1
ATOM 626 N N . GLU A 1 91 ? -6.457 15.749 41.912 1.00 35.15 388 GLU A N 1
ATOM 627 C CA . GLU A 1 91 ? -6.945 14.912 42.991 1.00 39.89 388 GLU A CA 1
ATOM 628 C C . GLU A 1 91 ? -7.671 15.799 44.000 1.00 34.33 388 GLU A C 1
ATOM 629 O O . GLU A 1 91 ? -7.520 17.013 43.967 1.00 34.46 388 GLU A O 1
ATOM 635 N N . PRO A 1 92 ? -8.482 15.226 44.884 1.00 37.62 389 PRO A N 1
ATOM 636 C CA . PRO A 1 92 ? -9.167 16.053 45.888 1.00 40.50 389 PRO A CA 1
ATOM 637 C C . PRO A 1 92 ? -8.195 16.934 46.650 1.00 37.90 389 PRO A C 1
ATOM 638 O O . PRO A 1 92 ? -7.097 16.512 47.025 1.00 35.51 389 PRO A O 1
ATOM 642 N N . LEU A 1 93 ? -8.612 18.171 46.880 1.00 37.05 390 LEU A N 1
ATOM 643 C CA . LEU A 1 93 ? -7.778 19.108 47.619 1.00 35.66 390 LEU A CA 1
ATOM 644 C C . LEU A 1 93 ? -7.439 18.524 48.980 1.00 36.56 390 LEU A C 1
ATOM 645 O O . LEU A 1 93 ? -8.299 17.957 49.661 1.00 38.47 390 LEU A O 1
ATOM 650 N N . ALA A 1 94 ? -6.191 18.660 49.402 1.00 32.43 391 ALA A N 1
ATOM 651 C CA . ALA A 1 94 ? -5.804 18.201 50.733 1.00 33.00 391 ALA A CA 1
ATOM 652 C C . ALA A 1 94 ? -5.637 19.404 51.662 1.00 33.49 391 ALA A C 1
ATOM 653 O O . ALA A 1 94 ? -4.906 20.345 51.351 1.00 35.38 391 ALA A O 1
ATOM 655 N N . VAL A 1 95 ? -6.342 19.387 52.803 1.00 33.32 392 VAL A N 1
ATOM 656 C CA . VAL A 1 95 ? -6.301 20.490 53.758 1.00 34.39 392 VAL A CA 1
ATOM 657 C C . VAL A 1 95 ? -5.864 19.916 55.094 1.00 38.40 392 VAL A C 1
ATOM 658 O O . VAL A 1 95 ? -6.505 18.995 55.592 1.00 37.55 392 VAL A O 1
ATOM 662 N N . THR A 1 96 ? -4.766 20.423 55.646 1.00 33.56 393 THR A N 1
ATOM 663 C CA . THR A 1 96 ? -4.253 19.957 56.935 1.00 33.50 393 THR A CA 1
ATOM 664 C C . THR A 1 96 ? -4.340 21.129 57.893 1.00 33.82 393 THR A C 1
ATOM 665 O O . THR A 1 96 ? -3.716 22.174 57.666 1.00 31.83 393 THR A O 1
ATOM 669 N N . GLU A 1 97 ? -5.100 20.969 58.956 1.00 34.00 394 GLU A N 1
ATOM 670 C CA . GLU A 1 97 ? -5.272 22.036 59.918 1.00 36.75 394 GLU A CA 1
ATOM 671 C C . GLU A 1 97 ? -4.403 21.822 61.145 1.00 35.94 394 GLU A C 1
ATOM 672 O O . GLU A 1 97 ? -3.805 20.761 61.335 1.00 36.82 394 GLU A O 1
ATOM 678 N N . ARG A 1 98 ? -4.407 22.828 62.019 1.00 36.38 395 ARG A N 1
ATOM 679 C CA . ARG A 1 98 ? -3.728 22.778 63.319 1.00 37.70 395 ARG A CA 1
ATOM 680 C C . ARG A 1 98 ? -2.220 22.568 63.112 1.00 34.24 395 ARG A C 1
ATOM 681 O O . ARG A 1 98 ? -1.583 21.734 63.754 1.00 38.50 395 ARG A O 1
ATOM 689 N N . LEU A 1 99 ? -1.636 23.413 62.256 1.00 26.17 396 LEU A N 1
ATOM 690 C CA . LEU A 1 99 ? -0.217 23.414 62.053 1.00 21.90 396 LEU A CA 1
ATOM 691 C C . LEU A 1 99 ? 0.420 24.711 62.565 1.00 27.83 396 LEU A C 1
ATOM 692 O O . LEU A 1 99 ? -0.255 25.662 62.942 1.00 29.42 396 LEU A O 1
ATOM 697 N N . ALA A 1 100 ? 1.753 24.729 62.562 1.00 26.70 397 ALA A N 1
ATOM 698 C CA . ALA A 1 100 ? 2.537 25.913 62.938 1.00 25.73 397 ALA A CA 1
ATOM 699 C C . ALA A 1 100 ? 3.767 25.974 62.066 1.00 30.89 397 ALA A C 1
ATOM 700 O O . ALA A 1 100 ? 4.172 24.978 61.473 1.00 27.16 397 ALA A O 1
ATOM 702 N N . ILE A 1 101 ? 4.357 27.169 61.954 1.00 22.65 398 ILE A N 1
ATOM 703 C CA . ILE A 1 101 ? 5.577 27.346 61.142 1.00 22.57 398 ILE A CA 1
ATOM 704 C C . ILE A 1 101 ? 6.694 27.848 62.054 1.00 26.48 398 ILE A C 1
ATOM 705 O O . ILE A 1 101 ? 6.561 28.922 62.629 1.00 33.23 398 ILE A O 1
ATOM 710 N N . ILE A 1 102 ? 7.824 27.142 62.098 1.00 25.66 399 ILE A N 1
ATOM 711 C CA . ILE A 1 102 ? 8.998 27.586 62.857 1.00 23.74 399 ILE A CA 1
ATOM 712 C C . ILE A 1 102 ? 10.040 28.011 61.842 1.00 25.52 399 ILE A C 1
ATOM 713 O O . ILE A 1 102 ? 10.284 27.263 60.880 1.00 28.38 399 ILE A O 1
ATOM 718 N N . SER A 1 103 ? 10.643 29.185 62.037 1.00 25.34 400 SER A N 1
ATOM 719 C CA . SER A 1 103 ? 11.645 29.653 61.054 1.00 27.25 400 SER A CA 1
ATOM 720 C C . SER A 1 103 ? 12.904 30.057 61.792 1.00 35.27 400 SER A C 1
ATOM 721 O O . SER A 1 103 ? 12.858 30.616 62.879 1.00 33.71 400 SER A O 1
ATOM 724 N N . VAL A 1 104 ? 14.051 29.825 61.177 1.00 26.27 401 VAL A N 1
ATOM 725 C CA . VAL A 1 104 ? 15.285 30.409 61.635 1.00 27.21 401 VAL A CA 1
ATOM 726 C C . VAL A 1 104 ? 15.711 31.435 60.623 1.00 38.86 401 VAL A C 1
ATOM 727 O O . VAL A 1 104 ? 15.614 31.181 59.424 1.00 35.98 401 VAL A O 1
ATOM 731 N N . VAL A 1 105 ? 16.152 32.590 61.114 1.00 35.00 402 VAL A N 1
ATOM 732 C CA . VAL A 1 105 ? 16.603 33.737 60.343 1.00 38.04 402 VAL A CA 1
ATOM 733 C C . VAL A 1 105 ? 18.115 33.824 60.536 1.00 52.70 402 VAL A C 1
ATOM 734 O O . VAL A 1 105 ? 18.599 33.928 61.671 1.00 53.36 402 VAL A O 1
ATOM 738 N N . GLY A 1 106 ? 18.871 33.741 59.443 1.00 62.49 403 GLY A N 1
ATOM 739 C CA . GLY A 1 106 ? 20.291 34.026 59.508 1.00 71.73 403 GLY A CA 1
ATOM 740 C C . GLY A 1 106 ? 20.545 35.518 59.418 1.00 79.90 403 GLY A C 1
ATOM 741 O O . GLY A 1 106 ? 19.631 36.327 59.263 1.00 82.46 403 GLY A O 1
ATOM 742 N N . ASP A 1 107 ? 21.821 35.888 59.518 1.00 86.08 404 ASP A N 1
ATOM 743 C CA . ASP A 1 107 ? 22.251 37.273 59.309 1.00 90.71 404 ASP A CA 1
ATOM 744 C C . ASP A 1 107 ? 22.822 37.492 57.908 1.00 89.63 404 ASP A C 1
ATOM 745 O O . ASP A 1 107 ? 23.804 38.219 57.733 1.00 92.47 404 ASP A O 1
ATOM 747 N N . GLY A 1 108 ? 22.213 36.900 56.891 1.00 86.80 405 GLY A N 1
ATOM 748 C CA . GLY A 1 108 ? 22.839 36.749 55.593 1.00 94.77 405 GLY A CA 1
ATOM 749 C C . GLY A 1 108 ? 23.043 35.283 55.244 1.00 98.10 405 GLY A C 1
ATOM 750 O O . GLY A 1 108 ? 22.877 34.382 56.066 1.00 95.90 405 GLY A O 1
ATOM 751 N N . MET A 1 109 ? 23.436 35.064 53.989 1.00 105.41 406 MET A N 1
ATOM 752 C CA . MET A 1 109 ? 23.263 33.741 53.396 1.00 103.10 406 MET A CA 1
ATOM 753 C C . MET A 1 109 ? 24.341 32.738 53.814 1.00 104.28 406 MET A C 1
ATOM 754 O O . MET A 1 109 ? 24.021 31.572 54.080 1.00 105.87 406 MET A O 1
ATOM 756 N N . ARG A 1 110 ? 25.605 33.168 53.891 1.00 104.32 407 ARG A N 1
ATOM 757 C CA . ARG A 1 110 ? 26.733 32.232 53.867 1.00 102.59 407 ARG A CA 1
ATOM 758 C C . ARG A 1 110 ? 26.591 31.120 54.906 1.00 103.64 407 ARG A C 1
ATOM 759 O O . ARG A 1 110 ? 26.689 29.930 54.576 1.00 105.01 407 ARG A O 1
ATOM 761 N N . THR A 1 111 ? 26.346 31.483 56.165 1.00 104.40 408 THR A N 1
ATOM 762 C CA . THR A 1 111 ? 26.494 30.544 57.276 1.00 102.34 408 THR A CA 1
ATOM 763 C C . THR A 1 111 ? 25.288 29.638 57.485 1.00 93.76 408 THR A C 1
ATOM 764 O O . THR A 1 111 ? 25.295 28.836 58.431 1.00 88.01 408 THR A O 1
ATOM 766 N N . LEU A 1 112 ? 24.271 29.725 56.624 1.00 93.37 409 LEU A N 1
ATOM 767 C CA . LEU A 1 112 ? 23.089 28.886 56.788 1.00 89.50 409 LEU A CA 1
ATOM 768 C C . LEU A 1 112 ? 23.410 27.394 56.689 1.00 94.96 409 LEU A C 1
ATOM 769 O O . LEU A 1 112 ? 22.577 26.569 57.085 1.00 93.31 409 LEU A O 1
ATOM 774 N N . ARG A 1 113 ? 24.601 27.035 56.191 1.00 97.16 410 ARG A N 1
ATOM 775 C CA . ARG A 1 113 ? 24.967 25.630 56.006 1.00 90.51 410 ARG A CA 1
ATOM 776 C C . ARG A 1 113 ? 24.983 24.875 57.336 1.00 87.49 410 ARG A C 1
ATOM 777 O O . ARG A 1 113 ? 24.282 23.866 57.505 1.00 80.04 410 ARG A O 1
ATOM 785 N N . GLY A 1 114 ? 25.802 25.338 58.288 1.00 86.06 411 GLY A N 1
ATOM 786 C CA . GLY A 1 114 ? 25.764 24.767 59.621 1.00 78.12 411 GLY A CA 1
ATOM 787 C C . GLY A 1 114 ? 24.419 24.957 60.289 1.00 68.39 411 GLY A C 1
ATOM 788 O O . GLY A 1 114 ? 23.947 24.071 61.017 1.00 59.91 411 GLY A O 1
ATOM 789 N N . ILE A 1 115 ? 23.765 26.091 60.020 1.00 64.63 412 ILE A N 1
ATOM 790 C CA . ILE A 1 115 ? 22.493 26.386 60.668 1.00 52.56 412 ILE A CA 1
ATOM 791 C C . ILE A 1 115 ? 21.402 25.414 60.213 1.00 42.96 412 ILE A C 1
ATOM 792 O O . ILE A 1 115 ? 20.641 24.921 61.038 1.00 45.00 412 ILE A O 1
ATOM 797 N N . SER A 1 116 ? 21.287 25.139 58.906 1.00 44.76 413 SER A N 1
ATOM 798 C CA . SER A 1 116 ? 20.317 24.144 58.436 1.00 44.59 413 SER A CA 1
ATOM 799 C C . SER A 1 116 ? 20.549 22.789 59.102 1.00 39.02 413 SER A C 1
ATOM 800 O O . SER A 1 116 ? 19.607 22.177 59.631 1.00 37.90 413 SER A O 1
ATOM 803 N N . ALA A 1 117 ? 21.795 22.316 59.079 1.00 41.75 414 ALA A N 1
ATOM 804 C CA . ALA A 1 117 ? 22.103 21.008 59.673 1.00 40.26 414 ALA A CA 1
ATOM 805 C C . ALA A 1 117 ? 21.709 20.973 61.149 1.00 43.47 414 ALA A C 1
ATOM 806 O O . ALA A 1 117 ? 21.079 20.008 61.610 1.00 37.56 414 ALA A O 1
ATOM 808 N N . LYS A 1 118 ? 22.026 22.049 61.887 1.00 39.28 415 LYS A N 1
ATOM 809 C CA . LYS A 1 118 ? 21.725 22.125 63.321 1.00 36.49 415 LYS A CA 1
ATOM 810 C C . LYS A 1 118 ? 20.232 22.237 63.584 1.00 32.66 415 LYS A C 1
ATOM 811 O O . LYS A 1 118 ? 19.713 21.594 64.518 1.00 34.20 415 LYS A O 1
ATOM 817 N N . PHE A 1 119 ? 19.536 23.071 62.792 1.00 31.43 416 PHE A N 1
ATOM 818 C CA . PHE A 1 119 ? 18.092 23.248 62.929 1.00 31.41 416 PHE A CA 1
ATOM 819 C C . PHE A 1 119 ? 17.387 21.909 62.773 1.00 31.85 416 PHE A C 1
ATOM 820 O O . PHE A 1 119 ? 16.582 21.528 63.622 1.00 29.13 416 PHE A O 1
ATOM 828 N N . PHE A 1 120 ? 17.661 21.191 61.680 1.00 28.90 417 PHE A N 1
ATOM 829 C CA . PHE A 1 120 ? 16.948 19.940 61.489 1.00 28.37 417 PHE A CA 1
ATOM 830 C C . PHE A 1 120 ? 17.387 18.898 62.518 1.00 29.66 417 PHE A C 1
ATOM 831 O O . PHE A 1 120 ? 16.573 18.043 62.904 1.00 28.67 417 PHE A O 1
ATOM 839 N N . ALA A 1 121 ? 18.664 18.910 62.930 1.00 28.33 418 ALA A N 1
ATOM 840 C CA . ALA A 1 121 ? 19.101 17.954 63.952 1.00 27.33 418 ALA A CA 1
ATOM 841 C C . ALA A 1 121 ? 18.353 18.163 65.269 1.00 28.41 418 ALA A C 1
ATOM 842 O O . ALA A 1 121 ? 17.977 17.165 65.942 1.00 31.75 418 ALA A O 1
ATOM 844 N N . ALA A 1 122 ? 18.104 19.428 65.645 1.00 28.77 419 ALA A N 1
ATOM 845 C CA . ALA A 1 122 ? 17.383 19.704 66.884 1.00 33.71 419 ALA A CA 1
ATOM 846 C C . ALA A 1 122 ? 15.952 19.177 66.820 1.00 27.52 419 ALA A C 1
ATOM 847 O O . ALA A 1 122 ? 15.496 18.493 67.760 1.00 32.75 419 ALA A O 1
ATOM 849 N N . LEU A 1 123 ? 15.244 19.457 65.714 1.00 26.59 420 LEU A N 1
ATOM 850 C CA . LEU A 1 123 ? 13.877 18.958 65.551 1.00 27.43 420 LEU A CA 1
ATOM 851 C C . LEU A 1 123 ? 13.842 17.431 65.508 1.00 30.72 420 LEU A C 1
ATOM 852 O O . LEU A 1 123 ? 12.959 16.781 66.112 1.00 30.32 420 LEU A O 1
ATOM 857 N N . ALA A 1 124 ? 14.833 16.811 64.848 1.00 27.26 421 ALA A N 1
ATOM 858 C CA . ALA A 1 124 ? 14.803 15.353 64.768 1.00 30.66 421 ALA A CA 1
ATOM 859 C C . ALA A 1 124 ? 15.097 14.705 66.120 1.00 36.14 421 ALA A C 1
ATOM 860 O O . ALA A 1 124 ? 14.544 13.652 66.435 1.00 37.16 421 ALA A O 1
ATOM 862 N N . ARG A 1 125 ? 16.000 15.290 66.902 1.00 33.57 422 ARG A N 1
ATOM 863 C CA . ARG A 1 125 ? 16.249 14.801 68.259 1.00 39.61 422 ARG A CA 1
ATOM 864 C C . ARG A 1 125 ? 14.978 14.829 69.110 1.00 36.78 422 ARG A C 1
ATOM 865 O O . ARG A 1 125 ? 14.762 13.922 69.948 1.00 41.25 422 ARG A O 1
ATOM 873 N N . ALA A 1 126 ? 14.149 15.856 68.915 1.00 36.84 423 ALA A N 1
ATOM 874 C CA . ALA A 1 126 ? 12.898 16.032 69.639 1.00 35.91 423 ALA A CA 1
ATOM 875 C C . ALA A 1 126 ? 11.777 15.213 69.014 1.00 39.41 423 ALA A C 1
ATOM 876 O O . ALA A 1 126 ? 10.636 15.286 69.483 1.00 39.04 423 ALA A O 1
ATOM 878 N N . ASN A 1 127 ? 12.073 14.464 67.943 1.00 35.45 424 ASN A N 1
ATOM 879 C CA . ASN A 1 127 ? 11.055 13.669 67.250 1.00 38.97 424 ASN A CA 1
ATOM 880 C C . ASN A 1 127 ? 9.880 14.523 66.740 1.00 35.71 424 ASN A C 1
ATOM 881 O O . ASN A 1 127 ? 8.724 14.090 66.775 1.00 43.56 424 ASN A O 1
ATOM 886 N N . ILE A 1 128 ? 10.146 15.755 66.307 1.00 28.68 425 ILE A N 1
ATOM 887 C CA . ILE A 1 128 ? 9.097 16.623 65.769 1.00 29.20 425 ILE A CA 1
ATOM 888 C C . ILE A 1 128 ? 8.969 16.414 64.258 1.00 33.86 425 ILE A C 1
ATOM 889 O O . ILE A 1 128 ? 9.901 16.716 63.502 1.00 33.48 425 ILE A O 1
ATOM 894 N N . ASN A 1 129 ? 7.800 15.927 63.824 1.00 33.14 426 ASN A N 1
ATOM 895 C CA . ASN A 1 129 ? 7.585 15.625 62.404 1.00 32.52 426 ASN A CA 1
ATOM 896 C C . ASN A 1 129 ? 7.518 16.915 61.604 1.00 32.08 426 ASN A C 1
ATOM 897 O O . ASN A 1 129 ? 6.914 17.932 62.009 1.00 32.73 426 ASN A O 1
ATOM 902 N N . ILE A 1 130 ? 8.158 16.878 60.455 1.00 30.47 427 ILE A N 1
ATOM 903 C CA . ILE A 1 130 ? 8.183 18.032 59.559 1.00 26.27 427 ILE A CA 1
ATOM 904 C C . ILE A 1 130 ? 7.243 17.746 58.401 1.00 27.81 427 ILE A C 1
ATOM 905 O O . ILE A 1 130 ? 7.408 16.749 57.696 1.00 29.28 427 ILE A O 1
ATOM 910 N N . VAL A 1 131 ? 6.217 18.557 58.269 1.00 26.63 428 VAL A N 1
ATOM 911 C CA . VAL A 1 131 ? 5.165 18.418 57.282 1.00 27.66 428 VAL A CA 1
ATOM 912 C C . VAL A 1 131 ? 5.506 19.137 55.958 1.00 26.38 428 VAL A C 1
ATOM 913 O O . VAL A 1 131 ? 4.975 18.751 54.894 1.00 32.43 428 VAL A O 1
ATOM 917 N N . ALA A 1 132 ? 6.387 20.140 56.003 1.00 26.11 429 ALA A N 1
ATOM 918 C CA . ALA A 1 132 ? 6.792 20.836 54.769 1.00 23.41 429 ALA A CA 1
ATOM 919 C C . ALA A 1 132 ? 7.991 21.698 55.121 1.00 24.32 429 ALA A C 1
ATOM 920 O O . ALA A 1 132 ? 8.220 22.001 56.299 1.00 24.20 429 ALA A O 1
ATOM 922 N N . ILE A 1 133 ? 8.767 22.085 54.090 1.00 25.59 430 ILE A N 1
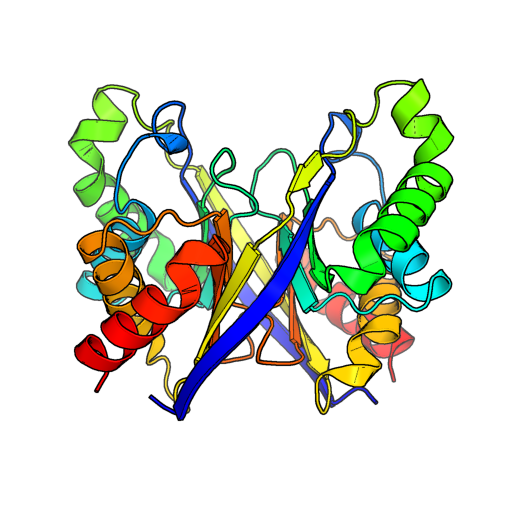ATOM 923 C CA . ILE A 1 133 ? 9.965 22.914 54.256 1.00 29.07 430 ILE A CA 1
ATOM 924 C C . ILE A 1 133 ? 9.982 23.945 53.148 1.00 24.86 430 ILE A C 1
ATOM 925 O O . ILE A 1 133 ? 9.702 23.630 51.996 1.00 27.77 430 ILE A O 1
ATOM 930 N N . ALA A 1 134 ? 10.364 25.190 53.477 1.00 24.10 431 ALA A N 1
ATOM 931 C CA . ALA A 1 134 ? 10.618 26.133 52.442 1.00 26.01 431 ALA A CA 1
ATOM 932 C C . ALA A 1 134 ? 11.823 26.972 52.836 1.00 32.28 431 ALA A C 1
ATOM 933 O O . ALA A 1 134 ? 11.799 27.624 53.882 1.00 29.73 431 ALA A O 1
ATOM 935 N N . GLN A 1 135 ? 12.841 26.997 51.985 1.00 27.43 432 GLN A N 1
ATOM 936 C CA . GLN A 1 135 ? 13.932 27.965 52.103 1.00 28.36 432 GLN A CA 1
ATOM 937 C C . GLN A 1 135 ? 14.174 28.524 50.718 1.00 29.77 432 GLN A C 1
ATOM 938 O O . GLN A 1 135 ? 14.579 27.794 49.820 1.00 29.33 432 GLN A O 1
ATOM 944 N N . GLY A 1 136 ? 13.970 29.867 50.538 1.00 34.24 433 GLY A N 1
ATOM 945 C CA . GLY A 1 136 ? 14.305 30.517 49.297 1.00 38.31 433 GLY A CA 1
ATOM 946 C C . GLY A 1 136 ? 15.777 30.853 49.206 1.00 35.90 433 GLY A C 1
ATOM 947 O O . GLY A 1 136 ? 16.535 30.664 50.157 1.00 42.04 433 GLY A O 1
ATOM 948 N N . SER A 1 137 ? 16.157 31.340 48.052 1.00 38.86 434 SER A N 1
ATOM 949 C CA . SER A 1 137 ? 17.561 31.585 47.758 1.00 42.34 434 SER A CA 1
ATOM 950 C C . SER A 1 137 ? 17.959 33.017 48.056 1.00 57.00 434 SER A C 1
ATOM 951 O O . SER A 1 137 ? 19.155 33.331 48.019 1.00 62.57 434 SER A O 1
ATOM 954 N N . SER A 1 138 ? 16.980 33.874 48.343 1.00 51.08 435 SER A N 1
ATOM 955 C CA . SER A 1 138 ? 17.243 35.297 48.540 1.00 61.22 435 SER A CA 1
ATOM 956 C C . SER A 1 138 ? 17.413 35.616 50.014 1.00 67.39 435 SER A C 1
ATOM 957 O O . SER A 1 138 ? 18.497 36.014 50.438 1.00 71.78 435 SER A O 1
ATOM 960 N N . GLU A 1 139 ? 16.399 35.367 50.832 1.00 68.95 436 GLU A N 1
ATOM 961 C CA . GLU A 1 139 ? 16.596 35.516 52.261 1.00 71.92 436 GLU A CA 1
ATOM 962 C C . GLU A 1 139 ? 17.265 34.275 52.839 1.00 62.02 436 GLU A C 1
ATOM 963 O O . GLU A 1 139 ? 16.930 33.136 52.487 1.00 68.45 436 GLU A O 1
ATOM 965 N N . ARG A 1 140 ? 18.215 34.520 53.738 1.00 51.30 437 ARG A N 1
ATOM 966 C CA . ARG A 1 140 ? 18.808 33.501 54.578 1.00 56.18 437 ARG A CA 1
ATOM 967 C C . ARG A 1 140 ? 17.796 33.245 55.692 1.00 54.02 437 ARG A C 1
ATOM 968 O O . ARG A 1 140 ? 17.841 33.863 56.766 1.00 63.14 437 ARG A O 1
ATOM 970 N N . SER A 1 141 ? 16.813 32.401 55.374 1.00 39.71 438 SER A N 1
ATOM 971 C CA . SER A 1 141 ? 15.884 31.922 56.401 1.00 32.28 438 SER A CA 1
ATOM 972 C C . SER A 1 141 ? 15.246 30.621 55.942 1.00 36.79 438 SER A C 1
ATOM 973 O O . SER A 1 141 ? 15.023 30.410 54.740 1.00 36.67 438 SER A O 1
ATOM 976 N N . ILE A 1 142 ? 15.003 29.725 56.896 1.00 29.70 439 ILE A N 1
ATOM 977 C CA . ILE A 1 142 ? 14.439 28.417 56.605 1.00 27.92 439 ILE A CA 1
ATOM 978 C C . ILE A 1 142 ? 13.171 28.295 57.429 1.00 33.60 439 ILE A C 1
ATOM 979 O O . ILE A 1 142 ? 13.196 28.569 58.645 1.00 32.12 439 ILE A O 1
ATOM 984 N N . SER A 1 143 ? 12.068 27.901 56.784 1.00 28.22 440 SER A N 1
ATOM 985 C CA . SER A 1 143 ? 10.787 27.693 57.475 1.00 25.85 440 SER A CA 1
ATOM 986 C C . SER A 1 143 ? 10.384 26.239 57.394 1.00 30.67 440 SER A C 1
ATOM 987 O O . SER A 1 143 ? 10.533 25.591 56.357 1.00 27.79 440 SER A O 1
ATOM 990 N N . VAL A 1 144 ? 9.906 25.687 58.529 1.00 24.35 441 VAL A N 1
ATOM 991 C CA . VAL A 1 144 ? 9.472 24.310 58.575 1.00 23.56 441 VAL A CA 1
ATOM 992 C C . VAL A 1 144 ? 8.062 24.336 59.146 1.00 24.40 441 VAL A C 1
ATOM 993 O O . VAL A 1 144 ? 7.774 25.144 60.044 1.00 27.96 441 VAL A O 1
ATOM 997 N N . VAL A 1 145 ? 7.207 23.493 58.592 1.00 25.31 442 VAL A N 1
ATOM 998 C CA . VAL A 1 145 ? 5.821 23.370 59.038 1.00 22.72 442 VAL A CA 1
ATOM 999 C C . VAL A 1 145 ? 5.746 22.127 59.930 1.00 22.82 442 VAL A C 1
ATOM 1000 O O . VAL A 1 145 ? 6.184 21.039 59.566 1.00 25.58 442 VAL A O 1
ATOM 1004 N N . VAL A 1 146 ? 5.134 22.316 61.125 1.00 24.29 443 VAL A N 1
ATOM 1005 C CA . VAL A 1 146 ? 5.031 21.256 62.110 1.00 26.62 443 VAL A CA 1
ATOM 1006 C C . VAL A 1 146 ? 3.617 21.259 62.680 1.00 24.30 443 VAL A C 1
ATOM 1007 O O . VAL A 1 146 ? 2.835 22.169 62.476 1.00 26.14 443 VAL A O 1
ATOM 1011 N N A ASN A 1 147 ? 3.290 20.209 63.411 0.50 26.00 444 ASN A N 1
ATOM 1012 N N B ASN A 1 147 ? 3.347 20.229 63.464 0.50 25.83 444 ASN A N 1
ATOM 1013 C CA A ASN A 1 147 ? 2.004 20.209 64.111 0.50 27.05 444 ASN A CA 1
ATOM 1014 C CA B ASN A 1 147 ? 2.132 20.218 64.269 0.50 28.22 444 ASN A CA 1
ATOM 1015 C C A ASN A 1 147 ? 1.999 21.265 65.225 0.50 28.08 444 ASN A C 1
ATOM 1016 C C B ASN A 1 147 ? 2.072 21.439 65.179 0.50 27.78 444 ASN A C 1
ATOM 1017 O O A ASN A 1 147 ? 2.978 21.426 65.967 0.50 25.81 444 ASN A O 1
ATOM 1018 O O B ASN A 1 147 ? 3.073 21.867 65.767 0.50 28.24 444 ASN A O 1
ATOM 1027 N N . ASN A 1 148 ? 0.872 21.994 65.326 1.00 28.53 445 ASN A N 1
ATOM 1028 C CA . ASN A 1 148 ? 0.755 23.171 66.174 1.00 28.44 445 ASN A CA 1
ATOM 1029 C C . ASN A 1 148 ? 1.115 22.850 67.622 1.00 26.41 445 ASN A C 1
ATOM 1030 O O . ASN A 1 148 ? 1.743 23.667 68.315 1.00 30.00 445 ASN A O 1
ATOM 1035 N N . ASP A 1 149 ? 0.786 21.627 68.060 1.00 29.61 446 ASP A N 1
ATOM 1036 C CA . ASP A 1 149 ? 1.113 21.253 69.446 1.00 33.36 446 ASP A CA 1
ATOM 1037 C C . ASP A 1 149 ? 2.608 21.134 69.691 1.00 36.51 446 ASP A C 1
ATOM 1038 O O . ASP A 1 149 ? 3.032 21.180 70.853 1.00 35.47 446 ASP A O 1
ATOM 1043 N N . ASP A 1 150 ? 3.413 20.964 68.634 1.00 32.26 447 ASP A N 1
ATOM 1044 C CA . ASP A 1 150 ? 4.871 20.879 68.712 1.00 29.56 447 ASP A CA 1
ATOM 1045 C C . ASP A 1 150 ? 5.588 22.214 68.609 1.00 29.29 447 ASP A C 1
ATOM 1046 O O . ASP A 1 150 ? 6.833 22.254 68.668 1.00 33.22 447 ASP A O 1
ATOM 1051 N N . ALA A 1 151 ? 4.848 23.315 68.382 1.00 26.02 448 ALA A N 1
ATOM 1052 C CA . ALA A 1 151 ? 5.463 24.592 67.993 1.00 28.20 448 ALA A CA 1
ATOM 1053 C C . ALA A 1 151 ? 6.420 25.110 69.068 1.00 32.59 448 ALA A C 1
ATOM 1054 O O . ALA A 1 151 ? 7.566 25.463 68.778 1.00 31.53 448 ALA A O 1
ATOM 1056 N N . THR A 1 152 ? 5.977 25.148 70.334 1.00 28.77 449 THR A N 1
ATOM 1057 C CA . THR A 1 152 ? 6.829 25.768 71.351 1.00 27.26 449 THR A CA 1
ATOM 1058 C C . THR A 1 152 ? 8.017 24.869 71.688 1.00 27.93 449 THR A C 1
ATOM 1059 O O . THR A 1 152 ? 9.125 25.371 71.966 1.00 31.14 449 THR A O 1
ATOM 1063 N N . THR A 1 153 ? 7.794 23.548 71.720 1.00 28.46 450 THR A N 1
ATOM 1064 C CA . THR A 1 153 ? 8.902 22.631 71.941 1.00 31.98 450 THR A CA 1
ATOM 1065 C C . THR A 1 153 ? 9.924 22.754 70.816 1.00 31.75 450 THR A C 1
ATOM 1066 O O . THR A 1 153 ? 11.143 22.738 71.065 1.00 28.44 450 THR A O 1
ATOM 1070 N N . GLY A 1 154 ? 9.426 22.873 69.588 1.00 30.79 451 GLY A N 1
ATOM 1071 C CA . GLY A 1 154 ? 10.320 23.076 68.457 1.00 27.22 451 GLY A CA 1
ATOM 1072 C C . GLY A 1 154 ? 11.144 24.352 68.578 1.00 25.33 451 GLY A C 1
ATOM 1073 O O . GLY A 1 154 ? 12.354 24.342 68.310 1.00 30.55 451 GLY A O 1
ATOM 1074 N N . VAL A 1 155 ? 10.507 25.453 69.038 1.00 26.73 452 VAL A N 1
ATOM 1075 C CA . VAL A 1 155 ? 11.264 26.700 69.262 1.00 26.12 452 VAL A CA 1
ATOM 1076 C C . VAL A 1 155 ? 12.295 26.473 70.355 1.00 28.96 452 VAL A C 1
ATOM 1077 O O . VAL A 1 155 ? 13.456 26.864 70.231 1.00 28.28 452 VAL A O 1
ATOM 1081 N N . ARG A 1 156 ? 11.896 25.811 71.450 1.00 27.55 453 ARG A N 1
ATOM 1082 C CA . ARG A 1 156 ? 12.846 25.615 72.540 1.00 27.69 453 ARG A CA 1
ATOM 1083 C C . ARG A 1 156 ? 14.061 24.779 72.106 1.00 27.73 453 ARG A C 1
ATOM 1084 O O . ARG A 1 156 ? 15.201 25.087 72.489 1.00 32.07 453 ARG A O 1
ATOM 1092 N N . VAL A 1 157 ? 13.831 23.651 71.437 1.00 29.84 454 VAL A N 1
ATOM 1093 C CA . VAL A 1 157 ? 14.982 22.784 71.139 1.00 32.80 454 VAL A CA 1
ATOM 1094 C C . VAL A 1 157 ? 15.883 23.455 70.087 1.00 29.61 454 VAL A C 1
ATOM 1095 O O . VAL A 1 157 ? 17.130 23.342 70.137 1.00 31.89 454 VAL A O 1
ATOM 1099 N N . THR A 1 158 ? 15.270 24.202 69.162 1.00 27.46 455 THR A N 1
ATOM 1100 C CA . THR A 1 158 ? 16.054 24.961 68.175 1.00 28.47 455 THR A CA 1
ATOM 1101 C C . THR A 1 158 ? 16.856 26.060 68.864 1.00 30.31 455 THR A C 1
ATOM 1102 O O . THR A 1 158 ? 18.060 26.237 68.628 1.00 31.33 455 THR A O 1
ATOM 1106 N N . HIS A 1 159 ? 16.234 26.718 69.833 1.00 29.06 456 HIS A N 1
ATOM 1107 C CA . HIS A 1 159 ? 16.909 27.778 70.573 1.00 35.19 456 HIS A CA 1
ATOM 1108 C C . HIS A 1 159 ? 18.100 27.239 71.373 1.00 39.18 456 HIS A C 1
ATOM 1109 O O . HIS A 1 159 ? 19.162 27.874 71.416 1.00 38.48 456 HIS A O 1
ATOM 1116 N N . GLN A 1 160 ? 17.944 26.067 72.014 1.00 32.46 457 GLN A N 1
ATOM 1117 C CA . GLN A 1 160 ? 19.032 25.478 72.771 1.00 37.61 457 GLN A CA 1
ATOM 1118 C C . GLN A 1 160 ? 20.190 25.110 71.863 1.00 38.57 457 GLN A C 1
ATOM 1119 O O . GLN A 1 160 ? 21.356 25.299 72.226 1.00 43.61 457 GLN A O 1
ATOM 1125 N N . MET A 1 161 ? 19.875 24.573 70.688 1.00 35.92 458 MET A N 1
ATOM 1126 C CA . MET A 1 161 ? 20.889 24.169 69.722 1.00 44.14 458 MET A CA 1
ATOM 1127 C C . MET A 1 161 ? 21.653 25.373 69.184 1.00 46.39 458 MET A C 1
ATOM 1128 O O . MET A 1 161 ? 22.870 25.307 69.014 1.00 45.17 458 MET A O 1
ATOM 1133 N N . LEU A 1 162 ? 20.970 26.505 68.975 1.00 40.78 459 LEU A N 1
ATOM 1134 C CA . LEU A 1 162 ? 21.556 27.627 68.245 1.00 39.29 459 LEU A CA 1
ATOM 1135 C C . LEU A 1 162 ? 22.017 28.780 69.112 1.00 45.75 459 LEU A C 1
ATOM 1136 O O . LEU A 1 162 ? 22.854 29.566 68.654 1.00 49.36 459 LEU A O 1
ATOM 1141 N N . PHE A 1 163 ? 21.521 28.906 70.338 1.00 46.26 460 PHE A N 1
ATOM 1142 C CA . PHE A 1 163 ? 21.874 30.044 71.214 1.00 52.73 460 PHE A CA 1
ATOM 1143 C C . PHE A 1 163 ? 22.436 29.653 72.596 1.00 64.36 460 PHE A C 1
ATOM 1144 O O . PHE A 1 163 ? 22.640 28.476 72.911 1.00 69.82 460 PHE A O 1
ATOM 1152 N N . VAL B 1 9 ? 9.804 44.246 43.374 1.00 87.30 306 VAL B N 1
ATOM 1153 C CA . VAL B 1 9 ? 9.488 45.449 44.152 1.00 91.87 306 VAL B CA 1
ATOM 1154 C C . VAL B 1 9 ? 10.749 46.009 44.812 1.00 95.36 306 VAL B C 1
ATOM 1155 O O . VAL B 1 9 ? 11.233 47.061 44.415 1.00 99.17 306 VAL B O 1
ATOM 1159 N N . LYS B 1 10 ? 11.278 45.319 45.827 1.00 94.26 307 LYS B N 1
ATOM 1160 C CA . LYS B 1 10 ? 12.621 45.649 46.291 1.00 94.59 307 LYS B CA 1
ATOM 1161 C C . LYS B 1 10 ? 13.671 45.226 45.270 1.00 90.65 307 LYS B C 1
ATOM 1162 O O . LYS B 1 10 ? 14.703 45.901 45.140 1.00 91.43 307 LYS B O 1
ATOM 1164 N N . GLY B 1 11 ? 13.407 44.123 44.541 1.00 78.42 308 GLY B N 1
ATOM 1165 C CA . GLY B 1 11 ? 14.235 43.651 43.453 1.00 69.98 308 GLY B CA 1
ATOM 1166 C C . GLY B 1 11 ? 13.783 42.343 42.821 1.00 65.07 308 GLY B C 1
ATOM 1167 O O . GLY B 1 11 ? 13.012 41.565 43.412 1.00 56.62 308 GLY B O 1
ATOM 1168 N N . ILE B 1 12 ? 14.266 42.085 41.605 1.00 57.22 309 ILE B N 1
ATOM 1169 C CA . ILE B 1 12 ? 14.210 40.761 40.983 1.00 55.65 309 ILE B CA 1
ATOM 1170 C C . ILE B 1 12 ? 15.647 40.317 40.738 1.00 55.59 309 ILE B C 1
ATOM 1171 O O . ILE B 1 12 ? 16.447 41.089 40.190 1.00 61.02 309 ILE B O 1
ATOM 1176 N N . SER B 1 13 ? 15.978 39.113 41.189 1.00 56.49 310 SER B N 1
ATOM 1177 C CA . SER B 1 13 ? 17.330 38.578 41.159 1.00 55.45 310 SER B CA 1
ATOM 1178 C C . SER B 1 13 ? 17.351 37.227 40.464 1.00 50.02 310 SER B C 1
ATOM 1179 O O . SER B 1 13 ? 16.327 36.560 40.297 1.00 43.69 310 SER B O 1
ATOM 1182 N N . ASN B 1 14 ? 18.563 36.793 40.129 1.00 48.56 311 ASN B N 1
ATOM 1183 C CA . ASN B 1 14 ? 18.738 35.623 39.293 1.00 45.99 311 ASN B CA 1
ATOM 1184 C C . ASN B 1 14 ? 20.010 34.914 39.737 1.00 45.99 311 ASN B C 1
ATOM 1185 O O . ASN B 1 14 ? 21.026 35.583 39.948 1.00 53.06 311 ASN B O 1
ATOM 1190 N N . LEU B 1 15 ? 19.947 33.593 39.898 1.00 41.52 312 LEU B N 1
ATOM 1191 C CA . LEU B 1 15 ? 21.116 32.733 40.064 1.00 39.20 312 LEU B CA 1
ATOM 1192 C C . LEU B 1 15 ? 21.102 31.730 38.926 1.00 41.79 312 LEU B C 1
ATOM 1193 O O . LEU B 1 15 ? 20.159 30.943 38.820 1.00 50.43 312 LEU B O 1
ATOM 1198 N N . ASN B 1 16 ? 22.154 31.711 38.115 1.00 40.76 313 ASN B N 1
ATOM 1199 C CA . ASN B 1 16 ? 22.256 30.755 37.023 1.00 42.37 313 ASN B CA 1
ATOM 1200 C C . ASN B 1 16 ? 23.076 29.532 37.446 1.00 43.29 313 ASN B C 1
ATOM 1201 O O . ASN B 1 16 ? 23.789 29.542 38.452 1.00 46.45 313 ASN B O 1
ATOM 1206 N N . ASN B 1 17 ? 23.058 28.532 36.570 1.00 40.43 314 ASN B N 1
ATOM 1207 C CA . ASN B 1 17 ? 23.956 27.375 36.638 1.00 41.97 314 ASN B CA 1
ATOM 1208 C C . ASN B 1 17 ? 23.802 26.651 37.979 1.00 39.34 314 ASN B C 1
ATOM 1209 O O . ASN B 1 17 ? 24.757 26.430 38.714 1.00 44.36 314 ASN B O 1
ATOM 1214 N N . MET B 1 18 ? 22.555 26.310 38.295 1.00 35.97 315 MET B N 1
ATOM 1215 C CA . MET B 1 18 ? 22.201 25.541 39.488 1.00 33.95 315 MET B CA 1
ATOM 1216 C C . MET B 1 18 ? 21.833 24.100 39.136 1.00 31.68 315 MET B C 1
ATOM 1217 O O . MET B 1 18 ? 21.500 23.771 37.988 1.00 34.22 315 MET B O 1
ATOM 1222 N N . ALA B 1 19 ? 21.920 23.224 40.130 1.00 29.95 316 ALA B N 1
ATOM 1223 C CA . ALA B 1 19 ? 21.533 21.826 39.994 1.00 28.90 316 ALA B CA 1
ATOM 1224 C C . ALA B 1 19 ? 20.528 21.538 41.103 1.00 28.99 316 ALA B C 1
ATOM 1225 O O . ALA B 1 19 ? 20.635 22.100 42.193 1.00 32.89 316 ALA B O 1
ATOM 1227 N N . MET B 1 20 ? 19.514 20.735 40.818 1.00 28.89 317 MET B N 1
ATOM 1228 C CA . MET B 1 20 ? 18.515 20.429 41.855 1.00 24.32 317 MET B CA 1
ATOM 1229 C C . MET B 1 20 ? 18.525 18.932 42.126 1.00 27.51 317 MET B C 1
ATOM 1230 O O . MET B 1 20 ? 18.492 18.116 41.210 1.00 29.84 317 MET B O 1
ATOM 1235 N N . PHE B 1 21 ? 18.565 18.559 43.390 1.00 25.57 318 PHE B N 1
ATOM 1236 C CA . PHE B 1 21 ? 18.566 17.148 43.770 1.00 25.74 318 PHE B CA 1
ATOM 1237 C C . PHE B 1 21 ? 17.178 16.850 44.323 1.00 26.52 318 PHE B C 1
ATOM 1238 O O . PHE B 1 21 ? 16.611 17.699 45.002 1.00 27.85 318 PHE B O 1
ATOM 1246 N N . SER B 1 22 ? 16.644 15.660 44.072 1.00 25.43 319 SER B N 1
ATOM 1247 C CA . SER B 1 22 ? 15.383 15.308 44.758 1.00 27.76 319 SER B CA 1
ATOM 1248 C C . SER B 1 22 ? 15.558 13.939 45.382 1.00 28.88 319 SER B C 1
ATOM 1249 O O . SER B 1 22 ? 16.020 12.998 44.726 1.00 28.72 319 SER B O 1
ATOM 1252 N N . VAL B 1 23 ? 15.207 13.844 46.680 1.00 24.03 320 VAL B N 1
ATOM 1253 C CA . VAL B 1 23 ? 15.360 12.611 47.442 1.00 27.49 320 VAL B CA 1
ATOM 1254 C C . VAL B 1 23 ? 13.957 12.129 47.761 1.00 30.20 320 VAL B C 1
ATOM 1255 O O . VAL B 1 23 ? 13.189 12.838 48.396 1.00 28.76 320 VAL B O 1
ATOM 1259 N N A SER B 1 24 ? 13.605 10.935 47.280 0.50 28.28 321 SER B N 1
ATOM 1260 N N B SER B 1 24 ? 13.650 10.902 47.363 0.50 27.16 321 SER B N 1
ATOM 1261 C CA A SER B 1 24 ? 12.230 10.465 47.399 0.50 26.37 321 SER B CA 1
ATOM 1262 C CA B SER B 1 24 ? 12.268 10.468 47.420 0.50 26.51 321 SER B CA 1
ATOM 1263 C C A SER B 1 24 ? 12.219 8.967 47.683 0.50 28.19 321 SER B C 1
ATOM 1264 C C B SER B 1 24 ? 12.260 8.979 47.761 0.50 28.29 321 SER B C 1
ATOM 1265 O O A SER B 1 24 ? 13.132 8.243 47.307 0.50 26.23 321 SER B O 1
ATOM 1266 O O B SER B 1 24 ? 13.260 8.290 47.590 0.50 26.06 321 SER B O 1
ATOM 1271 N N . GLY B 1 25 ? 11.153 8.501 48.301 1.00 26.74 322 GLY B N 1
ATOM 1272 C CA . GLY B 1 25 ? 11.025 7.072 48.524 1.00 27.55 322 GLY B CA 1
ATOM 1273 C C . GLY B 1 25 ? 10.086 6.786 49.642 1.00 28.99 322 GLY B C 1
ATOM 1274 O O . GLY B 1 25 ? 9.762 7.668 50.442 1.00 27.95 322 GLY B O 1
ATOM 1275 N N . PRO B 1 26 ? 9.695 5.512 49.740 1.00 29.93 323 PRO B N 1
ATOM 1276 C CA . PRO B 1 26 ? 8.790 5.050 50.806 1.00 32.44 323 PRO B CA 1
ATOM 1277 C C . PRO B 1 26 ? 9.262 5.416 52.185 1.00 33.05 323 PRO B C 1
ATOM 1278 O O . PRO B 1 26 ? 8.446 5.769 53.068 1.00 37.66 323 PRO B O 1
ATOM 1282 N N . GLY B 1 27 ? 10.567 5.410 52.407 1.00 31.05 324 GLY B N 1
ATOM 1283 C CA . GLY B 1 27 ? 11.115 5.689 53.720 1.00 31.58 324 GLY B CA 1
ATOM 1284 C C . GLY B 1 27 ? 11.030 7.150 54.143 1.00 38.30 324 GLY B C 1
ATOM 1285 O O . GLY B 1 27 ? 11.136 7.445 55.345 1.00 39.38 324 GLY B O 1
ATOM 1286 N N . MET B 1 28 ? 10.842 8.071 53.195 1.00 27.61 325 MET B N 1
ATOM 1287 C CA . MET B 1 28 ? 10.812 9.494 53.560 1.00 27.68 325 MET B CA 1
ATOM 1288 C C . MET B 1 28 ? 9.673 9.808 54.508 1.00 36.28 325 MET B C 1
ATOM 1289 O O . MET B 1 28 ? 9.741 10.840 55.193 1.00 39.75 325 MET B O 1
ATOM 1294 N N . LYS B 1 29 ? 8.626 9.013 54.514 1.00 30.02 326 LYS B N 1
ATOM 1295 C CA . LYS B 1 29 ? 7.492 9.267 55.426 1.00 34.39 326 LYS B CA 1
ATOM 1296 C C . LYS B 1 29 ? 7.584 8.136 56.433 1.00 36.66 326 LYS B C 1
ATOM 1297 O O . LYS B 1 29 ? 7.213 7.000 56.129 1.00 46.66 326 LYS B O 1
ATOM 1303 N N . GLY B 1 30 ? 8.141 8.429 57.579 1.00 39.48 327 GLY B N 1
ATOM 1304 C CA . GLY B 1 30 ? 8.161 7.367 58.590 1.00 31.13 327 GLY B CA 1
ATOM 1305 C C . GLY B 1 30 ? 9.565 7.069 59.090 1.00 32.19 327 GLY B C 1
ATOM 1306 O O . GLY B 1 30 ? 9.695 6.525 60.188 1.00 37.61 327 GLY B O 1
ATOM 1307 N N . MET B 1 31 ? 10.622 7.352 58.323 1.00 28.42 328 MET B N 1
ATOM 1308 C CA . MET B 1 31 ? 11.960 7.298 58.914 1.00 30.48 328 MET B CA 1
ATOM 1309 C C . MET B 1 31 ? 12.255 8.633 59.610 1.00 32.71 328 MET B C 1
ATOM 1310 O O . MET B 1 31 ? 12.032 9.709 59.032 1.00 34.37 328 MET B O 1
ATOM 1315 N N . VAL B 1 32 ? 12.831 8.562 60.810 1.00 29.89 329 VAL B N 1
ATOM 1316 C CA . VAL B 1 32 ? 13.202 9.775 61.557 1.00 27.64 329 VAL B CA 1
ATOM 1317 C C . VAL B 1 32 ? 14.427 10.443 60.921 1.00 30.45 329 VAL B C 1
ATOM 1318 O O . VAL B 1 32 ? 15.434 9.773 60.638 1.00 33.97 329 VAL B O 1
ATOM 1322 N N . GLY B 1 33 ? 14.363 11.769 60.771 1.00 32.68 330 GLY B N 1
ATOM 1323 C CA . GLY B 1 33 ? 15.568 12.557 60.663 1.00 29.57 330 GLY B CA 1
ATOM 1324 C C . GLY B 1 33 ? 16.096 12.625 59.266 1.00 27.36 330 GLY B C 1
ATOM 1325 O O . GLY B 1 33 ? 17.317 12.797 59.084 1.00 29.36 330 GLY B O 1
ATOM 1326 N N . MET B 1 34 ? 15.242 12.413 58.254 1.00 27.15 331 MET B N 1
ATOM 1327 C CA . MET B 1 34 ? 15.817 12.288 56.902 1.00 27.57 331 MET B CA 1
ATOM 1328 C C . MET B 1 34 ? 16.325 13.630 56.416 1.00 27.84 331 MET B C 1
ATOM 1329 O O . MET B 1 34 ? 17.429 13.693 55.848 1.00 28.77 331 MET B O 1
ATOM 1334 N N . ALA B 1 35 ? 15.581 14.732 56.666 1.00 27.16 332 ALA B N 1
ATOM 1335 C CA . ALA B 1 35 ? 16.108 16.059 56.302 1.00 28.74 332 ALA B CA 1
ATOM 1336 C C . ALA B 1 35 ? 17.382 16.364 57.102 1.00 31.36 332 ALA B C 1
ATOM 1337 O O . ALA B 1 35 ? 18.370 16.863 56.553 1.00 28.66 332 ALA B O 1
ATOM 1339 N N . ALA B 1 36 ? 17.403 16.010 58.394 1.00 26.68 333 ALA B N 1
ATOM 1340 C CA . ALA B 1 36 ? 18.626 16.204 59.169 1.00 24.88 333 ALA B CA 1
ATOM 1341 C C . ALA B 1 36 ? 19.824 15.491 58.537 1.00 29.12 333 ALA B C 1
ATOM 1342 O O . ALA B 1 36 ? 20.928 16.052 58.491 1.00 30.15 333 ALA B O 1
ATOM 1344 N N . ARG B 1 37 ? 19.629 14.259 58.033 1.00 27.29 334 ARG B N 1
ATOM 1345 C CA . ARG B 1 37 ? 20.729 13.524 57.396 1.00 26.75 334 ARG B CA 1
ATOM 1346 C C . ARG B 1 37 ? 21.173 14.190 56.107 1.00 26.27 334 ARG B C 1
ATOM 1347 O O . ARG B 1 37 ? 22.382 14.222 55.809 1.00 28.46 334 ARG B O 1
ATOM 1355 N N . VAL B 1 38 ? 20.204 14.647 55.301 1.00 26.20 335 VAL B N 1
ATOM 1356 C CA . VAL B 1 38 ? 20.561 15.287 54.029 1.00 28.06 335 VAL B CA 1
ATOM 1357 C C . VAL B 1 38 ? 21.457 16.470 54.304 1.00 26.49 335 VAL B C 1
ATOM 1358 O O . VAL B 1 38 ? 22.537 16.619 53.700 1.00 31.41 335 VAL B O 1
ATOM 1362 N N . PHE B 1 39 ? 21.034 17.336 55.223 1.00 28.53 336 PHE B N 1
ATOM 1363 C CA . PHE B 1 39 ? 21.745 18.589 55.390 1.00 31.59 336 PHE B CA 1
ATOM 1364 C C . PHE B 1 39 ? 23.004 18.459 56.262 1.00 29.49 336 PHE B C 1
ATOM 1365 O O . PHE B 1 39 ? 23.974 19.213 56.031 1.00 32.21 336 PHE B O 1
ATOM 1373 N N . ALA B 1 40 ? 23.087 17.455 57.151 1.00 31.36 337 ALA B N 1
ATOM 1374 C CA . ALA B 1 40 ? 24.378 17.115 57.760 1.00 28.37 337 ALA B CA 1
ATOM 1375 C C . ALA B 1 40 ? 25.380 16.655 56.702 1.00 29.93 337 ALA B C 1
ATOM 1376 O O . ALA B 1 40 ? 26.565 17.000 56.780 1.00 32.56 337 ALA B O 1
ATOM 1378 N N . ALA B 1 41 ? 24.927 15.861 55.719 1.00 28.52 338 ALA B N 1
ATOM 1379 C CA . ALA B 1 41 ? 25.852 15.391 54.700 1.00 29.98 338 ALA B CA 1
ATOM 1380 C C . ALA B 1 41 ? 26.314 16.536 53.836 1.00 31.37 338 ALA B C 1
ATOM 1381 O O . ALA B 1 41 ? 27.480 16.545 53.417 1.00 36.29 338 ALA B O 1
ATOM 1383 N N . MET B 1 42 ? 25.407 17.451 53.478 1.00 30.32 339 MET B N 1
ATOM 1384 C CA . MET B 1 42 ? 25.859 18.632 52.718 1.00 33.25 339 MET B CA 1
ATOM 1385 C C . MET B 1 42 ? 26.814 19.489 53.551 1.00 37.81 339 MET B C 1
ATOM 1386 O O . MET B 1 42 ? 27.789 20.045 53.032 1.00 37.17 339 MET B O 1
ATOM 1391 N N . SER B 1 43 ? 26.517 19.639 54.836 1.00 34.95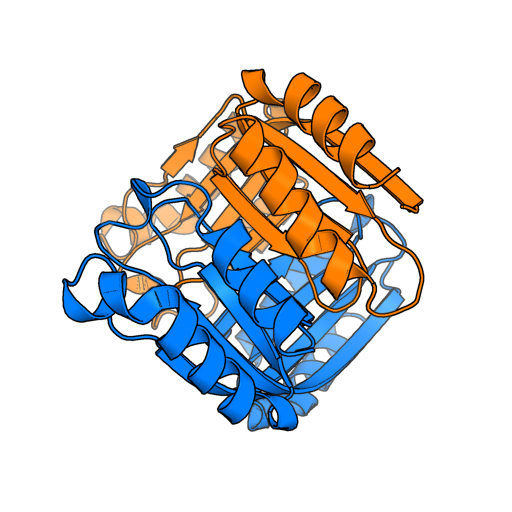 340 SER B N 1
ATOM 1392 C CA . SER B 1 43 ? 27.389 20.409 55.726 1.00 40.92 340 SER B CA 1
ATOM 1393 C C . SER B 1 43 ? 28.778 19.788 55.837 1.00 41.83 340 SER B C 1
ATOM 1394 O O . SER B 1 43 ? 29.786 20.506 55.771 1.00 40.32 340 SER B O 1
ATOM 1397 N N . ARG B 1 44 ? 28.860 18.458 56.004 1.00 40.57 341 ARG B N 1
ATOM 1398 C CA . ARG B 1 44 ? 30.174 17.804 56.080 1.00 37.55 341 ARG B CA 1
ATOM 1399 C C . ARG B 1 44 ? 30.944 17.998 54.785 1.00 38.95 341 ARG B C 1
ATOM 1400 O O . ARG B 1 44 ? 32.161 18.147 54.812 1.00 44.17 341 ARG B O 1
ATOM 1408 N N . ALA B 1 45 ? 30.236 18.035 53.658 1.00 40.30 342 ALA B N 1
ATOM 1409 C CA . ALA B 1 45 ? 30.860 18.213 52.355 1.00 44.19 342 ALA B CA 1
ATOM 1410 C C . ALA B 1 45 ? 31.213 19.672 52.056 1.00 42.20 342 ALA B C 1
ATOM 1411 O O . ALA B 1 45 ? 31.820 19.943 51.013 1.00 47.39 342 ALA B O 1
ATOM 1413 N N . ARG B 1 46 ? 30.829 20.604 52.932 1.00 43.26 343 ARG B N 1
ATOM 1414 C CA . ARG B 1 46 ? 31.057 22.047 52.745 1.00 46.50 343 ARG B CA 1
ATOM 1415 C C . ARG B 1 46 ? 30.347 22.577 51.498 1.00 45.96 343 ARG B C 1
ATOM 1416 O O . ARG B 1 46 ? 30.854 23.458 50.797 1.00 53.31 343 ARG B O 1
ATOM 1424 N N . ILE B 1 47 ? 29.131 22.094 51.261 1.00 40.20 344 ILE B N 1
ATOM 1425 C CA . ILE B 1 47 ? 28.340 22.441 50.097 1.00 40.65 344 ILE B CA 1
ATOM 1426 C C . ILE B 1 47 ? 27.195 23.355 50.525 1.00 41.02 344 ILE B C 1
ATOM 1427 O O . ILE B 1 47 ? 26.363 22.984 51.357 1.00 42.93 344 ILE B O 1
ATOM 1432 N N . SER B 1 48 ? 27.171 24.561 49.966 1.00 46.21 345 SER B N 1
ATOM 1433 C CA . SER B 1 48 ? 26.120 25.517 50.283 1.00 50.41 345 SER B CA 1
ATOM 1434 C C . SER B 1 48 ? 24.817 25.074 49.630 1.00 45.91 345 SER B C 1
ATOM 1435 O O . SER B 1 48 ? 24.770 24.799 48.430 1.00 47.45 345 SER B O 1
ATOM 1438 N N . VAL B 1 49 ? 23.762 25.009 50.417 1.00 39.79 346 VAL B N 1
ATOM 1439 C CA . VAL B 1 49 ? 22.435 24.650 49.931 1.00 36.35 346 VAL B CA 1
ATOM 1440 C C . VAL B 1 49 ? 21.665 25.947 49.760 1.00 41.39 346 VAL B C 1
ATOM 1441 O O . VAL B 1 49 ? 21.431 26.672 50.730 1.00 39.31 346 VAL B O 1
ATOM 1445 N N . VAL B 1 50 ? 21.323 26.302 48.521 1.00 35.57 347 VAL B N 1
ATOM 1446 C CA . VAL B 1 50 ? 20.770 27.640 48.323 1.00 33.76 347 VAL B CA 1
ATOM 1447 C C . VAL B 1 50 ? 19.246 27.642 48.339 1.00 31.07 347 VAL B C 1
ATOM 1448 O O . VAL B 1 50 ? 18.657 28.712 48.508 1.00 38.11 347 VAL B O 1
ATOM 1452 N N . LEU B 1 51 ? 18.598 26.481 48.199 1.00 31.73 348 LEU B N 1
ATOM 1453 C CA . LEU B 1 51 ? 17.139 26.415 48.173 1.00 25.53 348 LEU B CA 1
ATOM 1454 C C . LEU B 1 51 ? 16.723 25.063 48.684 1.00 27.46 348 LEU B C 1
ATOM 1455 O O . LEU B 1 51 ? 17.328 24.065 48.329 1.00 26.38 348 LEU B O 1
ATOM 1460 N N . ILE B 1 52 ? 15.675 25.035 49.510 1.00 24.14 349 ILE B N 1
ATOM 1461 C CA . ILE B 1 52 ? 15.129 23.743 49.985 1.00 26.85 349 ILE B CA 1
ATOM 1462 C C . ILE B 1 52 ? 13.611 23.763 49.837 1.00 25.24 349 ILE B C 1
ATOM 1463 O O . ILE B 1 52 ? 12.967 24.753 50.192 1.00 27.58 349 ILE B O 1
ATOM 1468 N N . THR B 1 53 ? 13.027 22.656 49.356 1.00 24.32 350 THR B N 1
ATOM 1469 C CA . THR B 1 53 ? 11.569 22.567 49.343 1.00 21.92 350 THR B CA 1
ATOM 1470 C C . THR B 1 53 ? 11.109 21.145 49.623 1.00 25.57 350 THR B C 1
ATOM 1471 O O . THR B 1 53 ? 11.627 20.175 49.047 1.00 27.42 350 THR B O 1
ATOM 1475 N N . GLN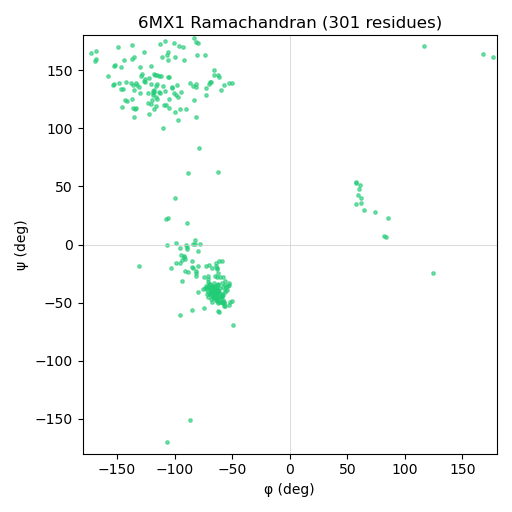 B 1 54 ? 10.117 21.028 50.510 1.00 22.67 351 GLN B N 1
ATOM 1476 C CA . GLN B 1 54 ? 9.435 19.748 50.742 1.00 23.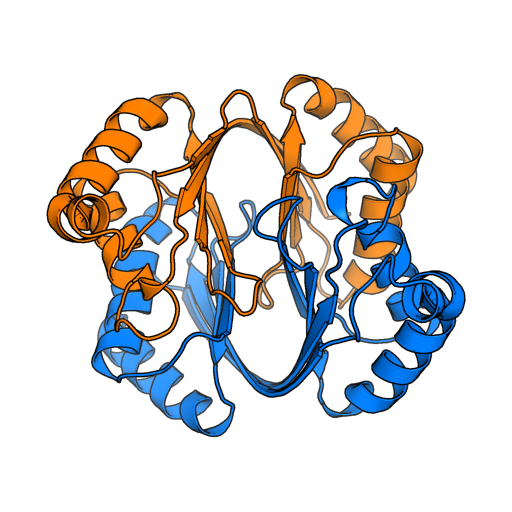56 351 GLN B CA 1
ATOM 1477 C C . GLN B 1 54 ? 7.947 20.052 50.800 1.00 25.38 351 GLN B C 1
ATOM 1478 O O . GLN B 1 54 ? 7.499 20.904 51.600 1.00 27.29 351 GLN B O 1
ATOM 1484 N N . SER B 1 55 ? 7.191 19.475 49.863 1.00 23.80 352 SER B N 1
ATOM 1485 C CA . SER B 1 55 ? 5.790 19.881 49.678 1.00 25.06 352 SER B CA 1
ATOM 1486 C C . SER B 1 55 ? 4.772 18.767 49.618 1.00 37.45 352 SER B C 1
ATOM 1487 O O . SER B 1 55 ? 3.572 19.040 49.768 1.00 39.20 352 SER B O 1
ATOM 1490 N N . SER B 1 56 ? 5.165 17.529 49.354 1.00 35.36 353 SER B N 1
ATOM 1491 C CA . SER B 1 56 ? 4.138 16.528 49.124 1.00 34.78 353 SER B CA 1
ATOM 1492 C C . SER B 1 56 ? 3.892 15.677 50.368 1.00 35.21 353 SER B C 1
ATOM 1493 O O . SER B 1 56 ? 4.741 15.582 51.257 1.00 34.57 353 SER B O 1
ATOM 1496 N N . SER B 1 57 ? 2.747 15.031 50.370 1.00 36.90 354 SER B N 1
ATOM 1497 C CA . SER B 1 57 ? 2.425 14.092 51.439 1.00 43.93 354 SER B CA 1
ATOM 1498 C C . SER B 1 57 ? 3.382 12.899 51.463 1.00 44.55 354 SER B C 1
ATOM 1499 O O . SER B 1 57 ? 3.431 12.178 52.473 1.00 42.82 354 SER B O 1
ATOM 1502 N N . GLU B 1 58 ? 4.149 12.669 50.392 1.00 41.95 355 GLU B N 1
ATOM 1503 C CA . GLU B 1 58 ? 5.142 11.598 50.439 1.00 43.02 355 GLU B CA 1
ATOM 1504 C C . GLU B 1 58 ? 6.491 12.078 50.938 1.00 35.75 355 GLU B C 1
ATOM 1505 O O . GLU B 1 58 ? 7.420 11.274 51.065 1.00 36.27 355 GLU B O 1
ATOM 1511 N N . TYR B 1 59 ? 6.607 13.366 51.251 1.00 29.52 356 TYR B N 1
ATOM 1512 C CA . TYR B 1 59 ? 7.751 13.957 51.936 1.00 27.43 356 TYR B CA 1
ATOM 1513 C C . TYR B 1 59 ? 9.033 13.890 51.130 1.00 31.07 356 TYR B C 1
ATOM 1514 O O . TYR B 1 59 ? 10.132 13.956 51.698 1.00 29.16 356 TYR B O 1
ATOM 1523 N N . SER B 1 60 ? 8.934 13.905 49.789 1.00 28.04 357 SER B N 1
ATOM 1524 C CA . SER B 1 60 ? 10.147 14.113 48.999 1.00 31.07 357 SER B CA 1
ATOM 1525 C C . SER B 1 60 ? 10.789 15.476 49.288 1.00 26.07 357 SER B C 1
ATOM 1526 O O . SER B 1 60 ? 10.091 16.481 49.498 1.00 25.92 357 SER B O 1
ATOM 1529 N N . ILE B 1 61 ? 12.129 15.556 49.273 1.00 24.68 358 ILE B N 1
ATOM 1530 C CA . ILE B 1 61 ? 12.861 16.795 49.576 1.00 24.88 358 ILE B CA 1
ATOM 1531 C C . ILE B 1 61 ? 13.626 17.140 48.334 1.00 26.47 358 ILE B C 1
ATOM 1532 O O . ILE B 1 61 ? 14.246 16.255 47.750 1.00 25.44 358 ILE B O 1
ATOM 1537 N N . SER B 1 62 ? 13.537 18.392 47.885 1.00 23.44 359 SER B N 1
ATOM 1538 C CA . SER B 1 62 ? 14.373 18.867 46.783 1.00 26.56 359 SER B CA 1
ATOM 1539 C C . SER B 1 62 ? 15.273 19.981 47.315 1.00 28.10 359 SER B C 1
ATOM 1540 O O . SER B 1 62 ? 14.854 20.758 48.191 1.00 26.95 359 SER B O 1
ATOM 1543 N N . PHE B 1 63 ? 16.507 20.079 46.791 1.00 23.25 360 PHE B N 1
ATOM 1544 C CA . PHE B 1 63 ? 17.320 21.204 47.197 1.00 25.23 360 PHE B CA 1
ATOM 1545 C C . PHE B 1 63 ? 18.265 21.519 46.055 1.00 25.34 360 PHE B C 1
ATOM 1546 O O . PHE B 1 63 ? 18.535 20.652 45.222 1.00 26.98 360 PHE B O 1
ATOM 1554 N N . CYS B 1 64 ? 18.694 22.766 46.007 1.00 26.05 361 CYS B N 1
ATOM 1555 C CA . CYS B 1 64 ? 19.550 23.255 44.919 1.00 29.70 361 CYS B CA 1
ATOM 1556 C C . CYS B 1 64 ? 20.941 23.574 45.423 1.00 32.00 361 CYS B C 1
ATOM 1557 O O . CYS B 1 64 ? 21.108 24.089 46.540 1.00 33.74 361 CYS B O 1
ATOM 1560 N N . VAL B 1 65 ? 21.928 23.317 44.557 1.00 29.91 362 VAL B N 1
ATOM 1561 C CA . VAL B 1 65 ? 23.325 23.649 44.799 1.00 33.43 362 VAL B CA 1
ATOM 1562 C C . VAL B 1 65 ? 23.861 24.260 43.542 1.00 33.15 362 VAL B C 1
ATOM 1563 O O . VAL B 1 65 ? 23.315 24.027 42.450 1.00 33.89 362 VAL B O 1
ATOM 1567 N N . PRO B 1 66 ? 24.964 24.974 43.609 1.00 35.06 363 PRO B N 1
ATOM 1568 C CA . PRO B 1 66 ? 25.641 25.479 42.407 1.00 34.19 363 PRO B CA 1
ATOM 1569 C C . PRO B 1 66 ? 26.087 24.296 41.564 1.00 34.94 363 PRO B C 1
ATOM 1570 O O . PRO B 1 66 ? 26.511 23.285 42.105 1.00 33.35 363 PRO B O 1
ATOM 1574 N N . GLN B 1 67 ? 26.054 24.451 40.230 1.00 34.24 364 GLN B N 1
ATOM 1575 C CA . GLN B 1 67 ? 26.491 23.346 39.369 1.00 36.73 364 GLN B CA 1
ATOM 1576 C C . GLN B 1 67 ? 27.886 22.860 39.727 1.00 34.34 364 GLN B C 1
ATOM 1577 O O . GLN B 1 67 ? 28.188 21.656 39.607 1.00 35.51 364 GLN B O 1
ATOM 1583 N N . SER B 1 68 ? 28.780 23.772 40.132 1.00 40.45 365 SER B N 1
ATOM 1584 C CA . SER B 1 68 ? 30.150 23.372 40.462 1.00 41.17 365 SER B CA 1
ATOM 1585 C C . SER B 1 68 ? 30.232 22.405 41.644 1.00 41.93 365 SER B C 1
ATOM 1586 O O . SER B 1 68 ? 31.267 21.721 41.810 1.00 39.78 365 SER B O 1
ATOM 1589 N N . ASP B 1 69 ? 29.196 22.360 42.490 1.00 36.68 366 ASP B N 1
ATOM 1590 C CA . ASP B 1 69 ? 29.106 21.443 43.622 1.00 38.36 366 ASP B CA 1
ATOM 1591 C C . ASP B 1 69 ? 28.328 20.150 43.317 1.00 41.21 366 ASP B C 1
ATOM 1592 O O . ASP B 1 69 ? 28.250 19.269 44.174 1.00 37.21 366 ASP B O 1
ATOM 1597 N N . CYS B 1 70 ? 27.767 20.010 42.118 1.00 36.10 367 CYS B N 1
ATOM 1598 C CA . CYS B 1 70 ? 26.861 18.896 41.824 1.00 35.67 367 CYS B CA 1
ATOM 1599 C C . CYS B 1 70 ? 27.537 17.533 41.998 1.00 34.84 367 CYS B C 1
ATOM 1600 O O . CYS B 1 70 ? 26.983 16.623 42.640 1.00 35.10 367 CYS B O 1
ATOM 1603 N N . VAL B 1 71 ? 28.727 17.354 41.401 1.00 36.52 368 VAL B N 1
ATOM 1604 C CA . VAL B 1 71 ? 29.393 16.057 41.533 1.00 38.54 368 VAL B CA 1
ATOM 1605 C C . VAL B 1 71 ? 29.676 15.734 43.002 1.00 39.91 368 VAL B C 1
ATOM 1606 O O . VAL B 1 71 ? 29.409 14.614 43.459 1.00 39.57 368 VAL B O 1
ATOM 1610 N N . ARG B 1 72 ? 30.197 16.705 43.776 1.00 36.57 369 ARG B N 1
ATOM 1611 C CA . ARG B 1 72 ? 30.511 16.368 45.167 1.00 37.14 369 ARG B CA 1
ATOM 1612 C C . ARG B 1 72 ? 29.251 16.183 46.002 1.00 34.96 369 ARG B C 1
ATOM 1613 O O . ARG B 1 72 ? 29.265 15.426 46.983 1.00 35.49 369 ARG B O 1
ATOM 1621 N N . ALA B 1 73 ? 28.172 16.873 45.648 1.00 36.39 370 ALA B N 1
ATOM 1622 C CA . ALA B 1 73 ? 26.975 16.708 46.469 1.00 33.13 370 ALA B CA 1
ATOM 1623 C C . ALA B 1 73 ? 26.321 15.369 46.160 1.00 34.18 370 ALA B C 1
ATOM 1624 O O . ALA B 1 73 ? 25.764 14.712 47.050 1.00 32.23 370 ALA B O 1
ATOM 1626 N N . GLU B 1 74 ? 26.321 14.971 44.894 1.00 31.62 371 GLU B N 1
ATOM 1627 C CA . GLU B 1 74 ? 25.806 13.656 44.546 1.00 32.81 371 GLU B CA 1
ATOM 1628 C C . GLU B 1 74 ? 26.579 12.563 45.290 1.00 36.40 371 GLU B C 1
ATOM 1629 O O . GLU B 1 74 ? 25.992 11.578 45.774 1.00 34.03 371 GLU B O 1
ATOM 1635 N N . ARG B 1 75 ? 27.923 12.678 45.328 1.00 35.32 372 ARG B N 1
ATOM 1636 C CA . ARG B 1 75 ? 28.719 11.665 46.027 1.00 37.96 372 ARG B CA 1
ATOM 1637 C C . ARG B 1 75 ? 28.390 11.662 47.518 1.00 36.56 372 ARG B C 1
ATOM 1638 O O . ARG B 1 75 ? 28.269 10.595 48.150 1.00 37.57 372 ARG B O 1
ATOM 1646 N N . ALA B 1 76 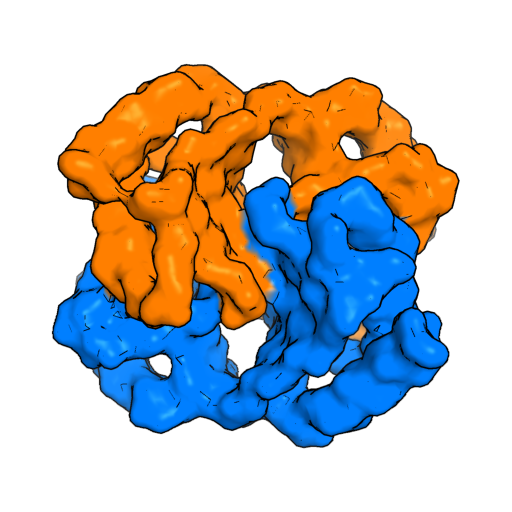? 28.182 12.843 48.097 1.00 34.45 373 ALA B N 1
ATOM 1647 C CA . ALA B 1 76 ? 27.847 12.880 49.528 1.00 32.35 373 ALA B CA 1
ATOM 1648 C C . ALA B 1 76 ? 26.489 12.231 49.808 1.00 32.00 373 ALA B C 1
ATOM 1649 O O . ALA B 1 76 ? 26.320 11.571 50.843 1.00 33.21 373 ALA B O 1
ATOM 1651 N N . MET B 1 77 ? 25.507 12.429 48.921 1.00 29.83 374 MET B N 1
ATOM 1652 C CA . MET B 1 77 ? 24.203 11.783 49.100 1.00 32.24 374 MET B CA 1
ATOM 1653 C C . MET B 1 77 ? 24.314 10.276 48.944 1.00 34.73 374 MET B C 1
ATOM 1654 O O . MET B 1 77 ? 23.671 9.511 49.668 1.00 28.90 374 MET B O 1
ATOM 1659 N N . GLN B 1 78 ? 25.048 9.822 47.941 1.00 29.69 375 GLN B N 1
ATOM 1660 C CA . GLN B 1 78 ? 25.169 8.386 47.752 1.00 30.49 375 GLN B CA 1
ATOM 1661 C C . GLN B 1 78 ? 25.850 7.716 48.942 1.00 32.10 375 GLN B C 1
ATOM 1662 O O . GLN B 1 78 ? 25.543 6.553 49.274 1.00 34.05 375 GLN B O 1
ATOM 1668 N N . GLU B 1 79 ? 26.819 8.412 49.561 1.00 32.19 376 GLU B N 1
ATOM 1669 C CA . GLU B 1 79 ? 27.514 7.861 50.715 1.00 31.96 376 GLU B CA 1
ATOM 1670 C C . GLU B 1 79 ? 26.581 7.841 51.920 1.00 29.93 376 GLU B C 1
ATOM 1671 O O . GLU B 1 79 ? 26.505 6.817 52.624 1.00 32.18 376 GLU B O 1
ATOM 1677 N N . GLU B 1 80 ? 25.850 8.953 52.143 1.00 27.87 377 GLU B N 1
ATOM 1678 C CA . GLU B 1 80 ? 25.018 9.019 53.367 1.00 27.19 377 GLU B CA 1
ATOM 1679 C C . GLU B 1 80 ? 23.874 8.001 53.324 1.00 31.15 377 GLU B C 1
ATOM 1680 O O . GLU B 1 80 ? 23.537 7.383 54.351 1.00 30.51 377 GLU B O 1
ATOM 1686 N N . PHE B 1 81 ? 23.261 7.828 52.156 1.00 28.30 378 PHE B N 1
ATOM 1687 C CA . PHE B 1 81 ? 22.087 6.994 52.006 1.00 29.14 378 PHE B CA 1
ATOM 1688 C C . PHE B 1 81 ? 22.374 5.670 51.324 1.00 28.29 378 PHE B C 1
ATOM 1689 O O . PHE B 1 81 ? 21.439 5.039 50.806 1.00 27.14 378 PHE B O 1
ATOM 1697 N N . TYR B 1 82 ? 23.644 5.210 51.360 1.00 27.61 379 TYR B N 1
ATOM 1698 C CA . TYR B 1 82 ? 24.043 3.984 50.670 1.00 28.73 379 TYR B CA 1
ATOM 1699 C C . TYR B 1 82 ? 23.100 2.830 51.003 1.00 28.06 379 TYR B C 1
ATOM 1700 O O . TYR B 1 82 ? 22.587 2.150 50.106 1.00 28.32 379 TYR B O 1
ATOM 1709 N N . LEU B 1 83 ? 22.827 2.628 52.311 1.00 28.74 380 LEU B N 1
ATOM 1710 C CA . LEU B 1 83 ? 22.045 1.463 52.727 1.00 31.15 380 LEU B CA 1
ATOM 1711 C C . LEU B 1 83 ? 20.565 1.623 52.352 1.00 32.18 380 LEU B C 1
ATOM 1712 O O . LEU B 1 83 ? 19.910 0.633 51.975 1.00 29.68 380 LEU B O 1
ATOM 1717 N N . GLU B 1 84 ? 20.006 2.846 52.483 1.00 28.07 381 GLU B N 1
ATOM 1718 C CA . GLU B 1 84 ? 18.595 3.016 52.107 1.00 28.95 381 GLU B CA 1
ATOM 1719 C C . GLU B 1 84 ? 18.390 2.858 50.609 1.00 33.53 381 GLU B C 1
ATOM 1720 O O . GLU B 1 84 ? 17.358 2.341 50.153 1.00 29.61 381 GLU B O 1
ATOM 1726 N N . LEU B 1 85 ? 19.357 3.317 49.813 1.00 27.35 382 LEU B N 1
ATOM 1727 C CA . LEU B 1 85 ? 19.206 3.170 48.384 1.00 27.90 382 LEU B CA 1
ATOM 1728 C C . LEU B 1 85 ? 19.310 1.706 47.979 1.00 32.52 382 LEU B C 1
ATOM 1729 O O . LEU B 1 85 ? 18.543 1.229 47.136 1.00 35.18 382 LEU B O 1
ATOM 1734 N N . LYS B 1 86 ? 20.219 0.961 48.611 1.00 33.78 383 LYS B N 1
ATOM 1735 C CA . LYS B 1 86 ? 20.359 -0.449 48.292 1.00 37.81 383 LYS B CA 1
ATOM 1736 C C . LYS B 1 86 ? 19.116 -1.233 48.697 1.00 39.28 383 LYS B C 1
ATOM 1737 O O . LYS B 1 86 ? 18.750 -2.203 48.023 1.00 41.06 383 LYS B O 1
ATOM 1743 N N . GLU B 1 87 ? 18.451 -0.820 49.787 1.00 34.56 384 GLU B N 1
ATOM 1744 C CA . GLU B 1 87 ? 17.282 -1.515 50.295 1.00 35.92 384 GLU B CA 1
ATOM 1745 C C . GLU B 1 87 ? 16.009 -1.088 49.600 1.00 39.33 384 GLU B C 1
ATOM 1746 O O . GLU B 1 87 ? 14.995 -1.781 49.731 1.00 42.99 384 GLU B O 1
ATOM 1752 N N . GLY B 1 88 ? 16.039 0.014 48.856 1.00 35.06 385 GLY B N 1
ATOM 1753 C CA . GLY B 1 88 ? 14.817 0.531 48.252 1.00 39.02 385 GLY B CA 1
ATOM 1754 C C . GLY B 1 88 ? 13.952 1.367 49.182 1.00 32.51 385 GLY B C 1
ATOM 1755 O O . GLY B 1 88 ? 12.855 1.790 48.768 1.00 34.77 385 GLY B O 1
ATOM 1756 N N . LEU B 1 89 ? 14.437 1.684 50.387 1.00 27.84 386 LEU B N 1
ATOM 1757 C CA . LEU B 1 89 ? 13.744 2.663 51.253 1.00 25.37 386 LEU B CA 1
ATOM 1758 C C . LEU B 1 89 ? 13.734 4.035 50.583 1.00 28.99 386 LEU B C 1
ATOM 1759 O O . LEU B 1 89 ? 12.826 4.845 50.804 1.00 30.02 386 LEU B O 1
ATOM 1764 N N . LEU B 1 90 ? 14.733 4.300 49.749 1.00 28.29 387 LEU B N 1
ATOM 1765 C CA . LEU B 1 90 ? 14.790 5.514 48.939 1.00 25.62 387 LEU B CA 1
ATOM 1766 C C . LEU B 1 90 ? 14.870 5.064 47.496 1.00 30.53 387 LEU B C 1
ATOM 1767 O O . LEU B 1 90 ? 15.469 4.034 47.201 1.00 28.14 387 LEU B O 1
ATOM 1772 N N . GLU B 1 91 ? 14.226 5.791 46.581 1.00 27.46 388 GLU B N 1
ATOM 1773 C CA . GLU B 1 91 ? 14.361 5.585 45.160 1.00 29.19 388 GLU B CA 1
ATOM 1774 C C . GLU B 1 91 ? 15.643 6.253 44.688 1.00 28.37 388 GLU B C 1
ATOM 1775 O O . GLU B 1 91 ? 16.249 7.021 45.422 1.00 28.93 388 GLU B O 1
ATOM 1781 N N . PRO B 1 92 ? 16.123 5.899 43.505 1.00 30.07 389 PRO B N 1
ATOM 1782 C CA . PRO B 1 92 ? 17.357 6.517 42.994 1.00 33.30 389 PRO B CA 1
ATOM 1783 C C . PRO B 1 92 ? 17.302 8.038 43.075 1.00 31.23 389 PRO B C 1
ATOM 1784 O O . PRO B 1 92 ? 16.261 8.659 42.859 1.00 31.52 389 PRO B O 1
ATOM 1788 N N . LEU B 1 93 ? 18.419 8.643 43.470 1.00 28.54 390 LEU B N 1
ATOM 1789 C CA . LEU B 1 93 ? 18.502 10.101 43.575 1.00 29.88 390 LEU B CA 1
ATOM 1790 C C . LEU B 1 93 ? 18.226 10.754 42.233 1.00 32.83 390 LEU B C 1
ATOM 1791 O O . LEU B 1 93 ? 18.728 10.306 41.191 1.00 33.14 390 LEU B O 1
ATOM 1796 N N . ALA B 1 94 ? 17.377 11.782 42.220 1.00 31.00 391 ALA B N 1
ATOM 1797 C CA . ALA B 1 94 ? 17.139 12.520 40.994 1.00 34.20 391 ALA B CA 1
ATOM 1798 C C . ALA B 1 94 ? 17.994 13.781 40.978 1.00 31.32 391 ALA B C 1
ATOM 1799 O O . ALA B 1 94 ? 18.100 14.481 41.995 1.00 32.59 391 ALA B O 1
ATOM 1801 N N . VAL B 1 95 ? 18.584 14.054 39.816 1.00 30.60 392 VAL B N 1
ATOM 1802 C CA . VAL B 1 95 ? 19.531 15.146 39.631 1.00 32.82 392 VAL B CA 1
ATOM 1803 C C . VAL B 1 95 ? 19.149 15.879 38.355 1.00 37.52 392 VAL B C 1
ATOM 1804 O O . VAL B 1 95 ? 19.153 15.274 37.276 1.00 39.52 392 VAL B O 1
ATOM 1808 N N . THR B 1 96 ? 18.772 17.159 38.473 1.00 33.43 393 THR B N 1
ATOM 1809 C CA . THR B 1 96 ? 18.484 17.993 37.309 1.00 33.42 393 THR B CA 1
ATOM 1810 C C . THR B 1 96 ? 19.490 19.137 37.256 1.00 36.13 393 THR B C 1
ATOM 1811 O O . THR B 1 96 ? 19.650 19.872 38.230 1.00 35.61 393 THR B O 1
ATOM 1815 N N . GLU B 1 97 ? 20.138 19.294 36.118 1.00 38.63 394 GLU B N 1
ATOM 1816 C CA . GLU B 1 97 ? 21.168 20.313 35.908 1.00 39.84 394 GLU B CA 1
ATOM 1817 C C . GLU B 1 97 ? 20.652 21.407 34.989 1.00 41.52 394 GLU B C 1
ATOM 1818 O O . GLU B 1 97 ? 19.533 21.342 34.472 1.00 41.17 394 GLU B O 1
ATOM 1824 N N . ARG B 1 98 ? 21.485 22.431 34.822 1.00 37.97 395 ARG B N 1
ATOM 1825 C CA . ARG B 1 98 ? 21.219 23.566 33.923 1.00 38.55 395 ARG B CA 1
ATOM 1826 C C . ARG B 1 98 ? 19.933 24.301 34.339 1.00 41.04 395 ARG B C 1
ATOM 1827 O O . ARG B 1 98 ? 19.076 24.630 33.513 1.00 47.30 395 ARG B O 1
ATOM 1835 N N . LEU B 1 99 ? 19.821 24.594 35.627 1.00 37.83 396 LEU B N 1
ATOM 1836 C CA . LEU B 1 99 ? 18.690 25.341 36.172 1.00 34.04 396 LEU B CA 1
ATOM 1837 C C . LEU B 1 99 ? 19.108 26.729 36.635 1.00 37.15 396 LEU B C 1
ATOM 1838 O O . LEU B 1 99 ? 20.296 27.020 36.815 1.00 41.63 396 LEU B O 1
ATOM 1843 N N . ALA B 1 100 ? 18.098 27.611 36.786 1.00 33.40 397 ALA B N 1
ATOM 1844 C CA . ALA B 1 100 ? 18.270 28.980 37.264 1.00 32.46 397 ALA B CA 1
ATOM 1845 C C . ALA B 1 100 ? 17.236 29.175 38.386 1.00 30.72 397 ALA B C 1
ATOM 1846 O O . ALA B 1 100 ? 16.231 28.457 38.451 1.00 32.41 397 ALA B O 1
ATOM 1848 N N . ILE B 1 101 ? 17.545 30.072 39.316 1.00 31.19 398 ILE B N 1
ATOM 1849 C CA . ILE B 1 101 ? 16.585 30.476 40.365 1.00 33.01 398 ILE B CA 1
ATOM 1850 C C . ILE B 1 101 ? 16.281 31.973 40.231 1.00 37.43 398 ILE B C 1
ATOM 1851 O O . ILE B 1 101 ? 17.176 32.820 40.387 1.00 37.84 398 ILE B O 1
ATOM 1856 N N . ILE B 1 102 ? 15.023 32.307 39.935 1.00 31.37 399 ILE B N 1
ATOM 1857 C CA . ILE B 1 102 ? 14.569 33.700 39.898 1.00 32.97 399 ILE B CA 1
ATOM 1858 C C . ILE B 1 102 ? 13.860 34.026 41.210 1.00 34.70 399 ILE B C 1
ATOM 1859 O O . ILE B 1 102 ? 12.948 33.296 41.611 1.00 34.37 399 ILE B O 1
ATOM 1864 N N . SER B 1 103 ? 14.260 35.121 41.858 1.00 33.90 400 SER B N 1
ATOM 1865 C CA . SER B 1 103 ? 13.674 35.507 43.141 1.00 38.98 400 SER B CA 1
ATOM 1866 C C . SER B 1 103 ? 13.157 36.937 43.059 1.00 44.65 400 SER B C 1
ATOM 1867 O O . SER B 1 103 ? 13.766 37.822 42.427 1.00 40.52 400 SER B O 1
ATOM 1870 N N . VAL B 1 104 ? 11.997 37.173 43.668 1.00 36.71 401 VAL B N 1
ATOM 1871 C CA . VAL B 1 104 ? 11.434 38.492 43.812 1.00 39.12 401 VAL B CA 1
ATOM 1872 C C . VAL B 1 104 ? 11.451 38.824 45.298 1.00 44.87 401 VAL B C 1
ATOM 1873 O O . VAL B 1 104 ? 11.023 38.004 46.112 1.00 43.42 401 VAL B O 1
ATOM 1877 N N . VAL B 1 105 ? 11.947 40.011 45.639 1.00 47.47 402 VAL B N 1
ATOM 1878 C CA . VAL B 1 105 ? 11.965 40.520 47.008 1.00 55.03 402 VAL B CA 1
ATOM 1879 C C . VAL B 1 105 ? 11.017 41.713 47.083 1.00 60.97 402 VAL B C 1
ATOM 1880 O O . VAL B 1 105 ? 11.097 42.627 46.250 1.00 62.43 402 VAL B O 1
ATOM 1884 N N . GLY B 1 106 ? 10.119 41.710 48.074 1.00 63.05 403 GLY B N 1
ATOM 1885 C CA . GLY B 1 106 ? 9.182 42.790 48.269 1.00 73.28 403 GLY B CA 1
ATOM 1886 C C . GLY B 1 106 ? 9.530 43.666 49.459 1.00 77.05 403 GLY B C 1
ATOM 1887 O O . GLY B 1 106 ? 10.606 43.562 50.050 1.00 69.98 403 GLY B O 1
ATOM 1888 N N . ASP B 1 107 ? 8.585 44.543 49.809 1.00 92.20 404 ASP B N 1
ATOM 1889 C CA . ASP B 1 107 ? 8.729 45.404 50.985 1.00 103.69 404 ASP B CA 1
ATOM 1890 C C . ASP B 1 107 ? 8.236 44.734 52.272 1.00 106.24 404 ASP B C 1
ATOM 1891 O O . ASP B 1 107 ? 8.277 43.503 52.401 1.00 102.60 404 ASP B O 1
ATOM 1896 N N . GLY B 1 108 ? 7.758 45.542 53.225 1.00 112.35 405 GLY B N 1
ATOM 1897 C CA . GLY B 1 108 ? 7.472 45.076 54.572 1.00 113.88 405 GLY B CA 1
ATOM 1898 C C . GLY B 1 108 ? 6.050 44.632 54.868 1.00 115.40 405 GLY B C 1
ATOM 1899 O O . GLY B 1 108 ? 5.799 44.020 55.913 1.00 119.13 405 GLY B O 1
ATOM 1900 N N . MET B 1 109 ? 5.111 44.942 53.977 1.00 111.71 406 MET B N 1
ATOM 1901 C CA . MET B 1 109 ? 3.740 44.463 54.102 1.00 108.83 406 MET B CA 1
ATOM 1902 C C . MET B 1 109 ? 3.568 43.142 53.349 1.00 107.84 406 MET B C 1
ATOM 1903 O O . MET B 1 109 ? 4.354 42.801 52.458 1.00 103.33 406 MET B O 1
ATOM 1905 N N . ARG B 1 110 ? 2.526 42.386 53.725 1.00 110.09 407 ARG B N 1
ATOM 1906 C CA . ARG B 1 110 ? 2.197 41.137 53.038 1.00 105.65 407 ARG B CA 1
ATOM 1907 C C . ARG B 1 110 ? 1.854 41.436 51.585 1.00 108.41 407 ARG B C 1
ATOM 1908 O O . ARG B 1 110 ? 0.725 41.197 51.136 1.00 111.84 407 ARG B O 1
ATOM 1910 N N . THR B 1 111 ? 2.833 41.977 50.852 1.00 113.29 408 THR B N 1
ATOM 1911 C CA . THR B 1 111 ? 2.620 42.432 49.487 1.00 108.74 408 THR B CA 1
ATOM 1912 C C . THR B 1 111 ? 2.630 41.286 48.500 1.00 103.25 408 THR B C 1
ATOM 1913 O O . THR B 1 111 ? 2.115 41.446 47.388 1.00 101.52 408 THR B O 1
ATOM 1915 N N . LEU B 1 112 ? 3.188 40.134 48.895 1.00 102.02 409 LEU B N 1
ATOM 1916 C CA . LEU B 1 112 ? 3.240 38.975 48.012 1.00 99.83 409 LEU B CA 1
ATOM 1917 C C . LEU B 1 112 ? 1.854 38.530 47.564 1.00 102.74 409 LEU B C 1
ATOM 1918 O O . LEU B 1 112 ? 1.743 37.745 46.613 1.00 102.04 409 LEU B O 1
ATOM 1923 N N . ARG B 1 113 ? 0.801 39.021 48.225 1.00 104.14 410 ARG B N 1
ATOM 1924 C CA . ARG B 1 113 ? -0.577 38.838 47.781 1.00 97.84 410 ARG B CA 1
ATOM 1925 C C . ARG B 1 113 ? -0.697 39.210 46.305 1.00 93.78 410 ARG B C 1
ATOM 1926 O O . ARG B 1 113 ? -0.886 38.339 45.445 1.00 90.40 410 ARG B O 1
ATOM 1934 N N . GLY B 1 114 ? -0.562 40.502 46.007 1.00 89.98 411 GLY B N 1
ATOM 1935 C CA . GLY B 1 114 ? -0.513 40.926 44.624 1.00 84.88 411 GLY B CA 1
ATOM 1936 C C . GLY B 1 114 ? 0.773 40.528 43.928 1.00 77.47 411 GLY B C 1
ATOM 1937 O O . GLY B 1 114 ? 0.782 40.320 42.714 1.00 80.42 411 GLY B O 1
ATOM 1938 N N . ILE B 1 115 ? 1.862 40.383 44.684 1.00 70.68 412 ILE B N 1
ATOM 1939 C CA . ILE B 1 115 ? 3.162 40.121 44.077 1.00 64.58 412 ILE B CA 1
ATOM 1940 C C . ILE B 1 115 ? 3.245 38.683 43.580 1.00 59.15 412 ILE B C 1
ATOM 1941 O O . ILE B 1 115 ? 3.563 38.439 42.410 1.00 58.82 412 ILE B O 1
ATOM 1946 N N . SER B 1 116 ? 2.989 37.703 44.457 1.00 53.69 413 SER B N 1
ATOM 1947 C CA . SER B 1 116 ? 3.172 36.312 44.038 1.00 55.35 413 SER B CA 1
ATOM 1948 C C . SER B 1 116 ? 2.226 35.958 42.900 1.00 53.90 413 SER B C 1
ATOM 1949 O O . SER B 1 116 ? 2.628 35.275 41.952 1.00 50.19 413 SER B O 1
ATOM 1952 N N . ALA B 1 117 ? 0.991 36.462 42.946 1.00 53.50 414 ALA B N 1
ATOM 1953 C CA . ALA B 1 117 ? 0.050 36.234 41.855 1.00 49.38 414 ALA B CA 1
ATOM 1954 C C . ALA B 1 117 ? 0.600 36.757 40.528 1.00 48.17 414 ALA B C 1
ATOM 1955 O O . ALA B 1 117 ? 0.595 36.038 39.528 1.00 47.19 414 ALA B O 1
ATOM 1957 N N . LYS B 1 118 ? 1.069 38.008 40.510 1.00 50.11 415 LYS B N 1
ATOM 1958 C CA . LYS B 1 118 ? 1.508 38.618 39.255 1.00 53.16 415 LYS B CA 1
ATOM 1959 C C . LYS B 1 118 ? 2.820 38.019 38.766 1.00 53.02 415 LYS B C 1
ATOM 1960 O O . LYS B 1 118 ? 3.034 37.877 37.549 1.00 46.02 415 LYS B O 1
ATOM 1966 N N . PHE B 1 119 ? 3.728 37.697 39.697 1.00 52.61 416 PHE B N 1
ATOM 1967 C CA . PHE B 1 119 ? 4.976 37.017 39.341 1.00 47.13 416 PHE B CA 1
ATOM 1968 C C . PHE B 1 119 ? 4.683 35.705 38.603 1.00 43.71 416 PHE B C 1
ATOM 1969 O O . PHE B 1 119 ? 5.177 35.475 37.489 1.00 46.03 416 PHE B O 1
ATOM 1977 N N . PHE B 1 120 ? 3.841 34.841 39.192 1.00 39.75 417 PHE B N 1
ATOM 1978 C CA . PHE B 1 120 ? 3.471 33.588 38.534 1.00 35.38 417 PHE B CA 1
ATOM 1979 C C . PHE B 1 120 ? 2.682 33.855 37.253 1.00 39.50 417 PHE B C 1
ATOM 1980 O O . PHE B 1 120 ? 2.843 33.136 36.265 1.00 42.93 417 PHE B O 1
ATOM 1988 N N . ALA B 1 121 ? 1.822 34.871 37.246 1.00 40.02 418 ALA B N 1
ATOM 1989 C CA . ALA B 1 121 ? 1.142 35.231 35.998 1.00 42.89 418 ALA B CA 1
ATOM 1990 C C . ALA B 1 121 ? 2.134 35.602 34.886 1.00 46.90 418 ALA B C 1
ATOM 1991 O O . ALA B 1 121 ? 1.946 35.204 33.724 1.00 46.32 418 ALA B O 1
ATOM 1993 N N . ALA B 1 122 ? 3.182 36.375 35.216 1.00 44.88 419 ALA B N 1
ATOM 1994 C CA . ALA B 1 122 ? 4.137 36.796 34.179 1.00 45.42 419 ALA B CA 1
ATOM 1995 C C . ALA B 1 122 ? 4.869 35.603 33.601 1.00 45.15 419 ALA B C 1
ATOM 1996 O O . ALA B 1 122 ? 5.068 35.523 32.377 1.00 48.11 419 ALA B O 1
ATOM 1998 N N . LEU B 1 123 ? 5.270 34.656 34.466 1.00 43.97 420 LEU B N 1
ATOM 1999 C CA . LEU B 1 123 ? 5.990 33.499 33.973 1.00 41.72 420 LEU B CA 1
ATOM 2000 C C . LEU B 1 123 ? 5.083 32.614 33.140 1.00 41.79 420 LEU B C 1
ATOM 2001 O O . LEU B 1 123 ? 5.521 32.065 32.121 1.00 45.08 420 LEU B O 1
ATOM 2006 N N . ALA B 1 124 ? 3.816 32.468 33.543 1.00 42.45 421 ALA B N 1
ATOM 2007 C CA . ALA B 1 124 ? 2.889 31.650 32.765 1.00 45.05 421 ALA B CA 1
ATOM 2008 C C . ALA B 1 124 ? 2.629 32.262 31.386 1.00 49.29 421 ALA B C 1
ATOM 2009 O O . ALA B 1 124 ? 2.616 31.551 30.378 1.00 49.75 421 ALA B O 1
ATOM 2011 N N . ARG B 1 125 ? 2.417 33.576 31.341 1.00 44.21 422 ARG B N 1
ATOM 2012 C CA . ARG B 1 125 ? 2.256 34.312 30.080 1.00 50.93 422 ARG B CA 1
ATOM 2013 C C . ARG B 1 125 ? 3.432 34.089 29.138 1.00 50.85 422 ARG B C 1
ATOM 2014 O O . ARG B 1 125 ? 3.251 34.045 27.909 1.00 53.14 422 ARG B O 1
ATOM 2022 N N . ALA B 1 126 ? 4.644 33.984 29.682 1.00 51.34 423 ALA B N 1
ATOM 2023 C CA . ALA B 1 126 ? 5.849 33.747 28.892 1.00 52.51 423 ALA B CA 1
ATOM 2024 C C . ALA B 1 126 ? 6.064 32.272 28.592 1.00 53.78 423 ALA B C 1
ATOM 2025 O O . ALA B 1 126 ? 7.067 31.928 27.953 1.00 52.19 423 ALA B O 1
ATOM 2027 N N . ASN B 1 127 ? 5.158 31.398 29.050 1.00 53.34 424 ASN B N 1
ATOM 2028 C CA . ASN B 1 127 ? 5.245 29.954 28.804 1.00 52.43 424 ASN B CA 1
ATOM 2029 C C . ASN B 1 127 ? 6.508 29.355 29.423 1.00 48.57 424 ASN B C 1
ATOM 2030 O O . ASN B 1 127 ? 7.133 28.471 28.849 1.00 54.37 424 ASN B O 1
ATOM 2035 N N . ILE B 1 128 ? 6.915 29.862 30.575 1.00 40.95 425 ILE B N 1
ATOM 2036 C CA . ILE B 1 128 ? 8.121 29.406 31.270 1.00 34.89 425 ILE B CA 1
ATOM 2037 C C . ILE B 1 128 ? 7.713 28.351 32.306 1.00 37.63 425 ILE B C 1
ATOM 2038 O O . ILE B 1 128 ? 6.986 28.654 33.248 1.00 42.40 425 ILE B O 1
ATOM 2043 N N . ASN B 1 129 ? 8.190 27.119 32.122 1.00 43.66 426 ASN B N 1
ATOM 2044 C CA . ASN B 1 129 ? 7.848 26.034 33.042 1.00 42.06 426 ASN B CA 1
ATOM 2045 C C . ASN B 1 129 ? 8.510 26.257 34.397 1.00 41.10 426 ASN B C 1
ATOM 2046 O O . ASN B 1 129 ? 9.672 26.668 34.482 1.00 37.55 426 ASN B O 1
ATOM 2051 N N . ILE B 1 130 ? 7.776 25.958 35.465 1.00 39.37 427 ILE B N 1
ATOM 2052 C CA . ILE B 1 130 ? 8.279 26.073 36.837 1.00 36.02 427 ILE B CA 1
ATOM 2053 C C . ILE B 1 130 ? 8.761 24.701 37.286 1.00 38.97 427 ILE B C 1
ATOM 2054 O O . ILE B 1 130 ? 8.024 23.716 37.185 1.00 38.49 427 ILE B O 1
ATOM 2059 N N . VAL B 1 131 ? 10.007 24.640 37.771 1.00 30.86 428 VAL B N 1
ATOM 2060 C CA . VAL B 1 131 ? 10.641 23.395 38.215 1.00 32.72 428 VAL B CA 1
ATOM 2061 C C . VAL B 1 131 ? 10.450 23.182 39.718 1.00 31.22 428 VAL B C 1
ATOM 2062 O O . VAL B 1 131 ? 10.314 22.041 40.172 1.00 28.98 428 VAL B O 1
ATOM 2066 N N . ALA B 1 132 ? 10.386 24.266 40.498 1.00 28.04 429 ALA B N 1
ATOM 2067 C CA . ALA B 1 132 ? 10.194 24.179 41.983 1.00 24.08 429 ALA B CA 1
ATOM 2068 C C . ALA B 1 132 ? 9.910 25.579 42.476 1.00 25.89 429 ALA B C 1
ATOM 2069 O O . ALA B 1 132 ? 10.218 26.578 41.779 1.00 25.82 429 ALA B O 1
ATOM 2071 N N . ILE B 1 133 ? 9.262 25.656 43.670 1.00 24.43 430 ILE B N 1
ATOM 2072 C CA . ILE B 1 133 ? 8.923 26.943 44.255 1.00 24.69 430 ILE B CA 1
ATOM 2073 C C . ILE B 1 133 ? 9.334 26.896 45.710 1.00 24.13 430 ILE B C 1
ATOM 2074 O O . ILE B 1 133 ? 9.085 25.878 46.386 1.00 23.64 430 ILE B O 1
ATOM 2079 N N . ALA B 1 134 ? 9.911 27.996 46.223 1.00 23.92 431 ALA B N 1
ATOM 2080 C CA . ALA B 1 134 ? 10.072 28.106 47.693 1.00 25.22 431 ALA B CA 1
ATOM 2081 C C . ALA B 1 134 ? 9.866 29.535 48.143 1.00 28.87 431 ALA B C 1
ATOM 2082 O O . ALA B 1 134 ? 10.531 30.470 47.673 1.00 29.21 431 ALA B O 1
ATOM 2084 N N . GLN B 1 135 ? 8.915 29.707 49.088 1.00 25.07 432 GLN B N 1
ATOM 2085 C CA . GLN B 1 135 ? 8.653 30.979 49.758 1.00 28.20 432 GLN B CA 1
ATOM 2086 C C . GLN B 1 135 ? 8.510 30.683 51.242 1.00 30.54 432 GLN B C 1
ATOM 2087 O O . GLN B 1 135 ? 7.533 30.036 51.665 1.00 31.97 432 GLN B O 1
ATOM 2093 N N . GLY B 1 136 ? 9.492 31.114 52.040 1.00 33.36 433 GLY B N 1
ATOM 2094 C CA . GLY B 1 136 ? 9.390 30.957 53.476 1.00 34.24 433 GLY B CA 1
ATOM 2095 C C . GLY B 1 136 ? 8.500 32.029 54.068 1.00 39.25 433 GLY B C 1
ATOM 2096 O O . GLY B 1 136 ? 8.084 32.999 53.391 1.00 41.76 433 GLY B O 1
ATOM 2097 N N . SER B 1 137 ? 8.235 31.880 55.359 1.00 38.72 434 SER B N 1
ATOM 2098 C CA . SER B 1 137 ? 7.296 32.782 56.017 1.00 43.88 434 SER B CA 1
ATOM 2099 C C . SER B 1 137 ? 7.954 34.017 56.621 1.00 56.73 434 SER B C 1
ATOM 2100 O O . SER B 1 137 ? 7.237 34.948 57.042 1.00 56.14 434 SER B O 1
ATOM 2103 N N . SER B 1 138 ? 9.291 34.038 56.717 1.00 54.80 435 SER B N 1
ATOM 2104 C CA . SER B 1 138 ? 9.962 35.099 57.470 1.00 64.15 435 SER B CA 1
ATOM 2105 C C . SER B 1 138 ? 10.474 36.186 56.567 1.00 68.44 435 SER B C 1
ATOM 2106 O O . SER B 1 138 ? 10.795 37.272 57.048 1.00 78.11 435 SER B O 1
ATOM 2109 N N . GLU B 1 139 ? 10.555 35.904 55.286 1.00 71.88 436 GLU B N 1
ATOM 2110 C CA . GLU B 1 139 ? 10.964 36.866 54.284 1.00 83.10 436 GLU B CA 1
ATOM 2111 C C . GLU B 1 139 ? 9.805 37.125 53.339 1.00 86.17 436 GLU B C 1
ATOM 2112 O O . GLU B 1 139 ? 8.998 36.233 53.052 1.00 93.26 436 GLU B O 1
ATOM 2114 N N . ARG B 1 140 ? 9.726 38.361 52.871 1.00 78.47 437 ARG B N 1
ATOM 2115 C CA . ARG B 1 140 ? 8.819 38.713 51.790 1.00 69.97 437 ARG B CA 1
ATOM 2116 C C . ARG B 1 140 ? 9.533 38.493 50.462 1.00 62.73 437 ARG B C 1
ATOM 2117 O O . ARG B 1 140 ? 9.789 39.426 49.691 1.00 61.98 437 ARG B O 1
ATOM 2119 N N . SER B 1 141 ? 9.904 37.233 50.233 1.00 52.13 438 SER B N 1
ATOM 2120 C CA . SER B 1 141 ? 10.540 36.922 48.964 1.00 50.92 438 SER B CA 1
ATOM 2121 C C . SER B 1 141 ? 10.135 35.524 48.558 1.00 46.46 438 SER B C 1
ATOM 2122 O O . SER B 1 141 ? 9.801 34.658 49.392 1.00 49.45 438 SER B O 1
ATOM 2125 N N . ILE B 1 142 ? 10.136 35.315 47.264 1.00 37.13 439 ILE B N 1
ATOM 2126 C CA . ILE B 1 142 ? 9.698 34.076 46.664 1.00 32.47 439 ILE B CA 1
ATOM 2127 C C . ILE B 1 142 ? 10.711 33.687 45.601 1.00 34.08 439 ILE B C 1
ATOM 2128 O O . ILE B 1 142 ? 11.143 34.544 44.813 1.00 35.79 439 ILE B O 1
ATOM 2133 N N . SER B 1 143 ? 11.120 32.416 45.620 1.00 28.80 440 SER B N 1
ATOM 2134 C CA . SER B 1 143 ? 12.121 31.912 44.672 1.00 28.63 440 SER B CA 1
ATOM 2135 C C . SER B 1 143 ? 11.479 30.868 43.781 1.00 29.72 440 SER B C 1
ATOM 2136 O O . SER B 1 143 ? 10.705 30.021 44.252 1.00 31.29 440 SER B O 1
ATOM 2139 N N . VAL B 1 144 ? 11.780 30.910 42.484 1.00 28.15 441 VAL B N 1
ATOM 2140 C CA . VAL B 1 144 ? 11.207 29.912 41.597 1.00 30.58 441 VAL B CA 1
ATOM 2141 C C . VAL B 1 144 ? 12.346 29.343 40.769 1.00 28.96 441 VAL B C 1
ATOM 2142 O O . VAL B 1 144 ? 13.202 30.107 40.324 1.00 31.10 441 VAL B O 1
ATOM 2146 N N . VAL B 1 145 ? 12.381 28.043 40.624 1.00 27.08 442 VAL B N 1
ATOM 2147 C CA . VAL B 1 145 ? 13.431 27.353 39.879 1.00 28.35 442 VAL B CA 1
ATOM 2148 C C . VAL B 1 145 ? 12.924 27.157 38.451 1.00 27.38 442 VAL B C 1
ATOM 2149 O O . VAL B 1 145 ? 11.755 26.761 38.257 1.00 28.76 442 VAL B O 1
ATOM 2153 N N . VAL B 1 146 ? 13.762 27.522 37.450 1.00 30.44 443 VAL B N 1
ATOM 2154 C CA . VAL B 1 146 ? 13.373 27.439 36.039 1.00 30.00 443 VAL B CA 1
ATOM 2155 C C . VAL B 1 146 ? 14.543 26.865 35.249 1.00 32.15 443 VAL B C 1
ATOM 2156 O O . VAL B 1 146 ? 15.664 26.760 35.751 1.00 30.86 443 VAL B O 1
ATOM 2160 N N . ASN B 1 147 ? 14.298 26.557 33.965 1.00 34.96 444 ASN B N 1
ATOM 2161 C CA . ASN B 1 147 ? 15.424 26.161 33.140 1.00 36.84 444 ASN B CA 1
ATOM 2162 C C . ASN B 1 147 ? 16.330 27.352 32.913 1.00 36.30 444 ASN B C 1
ATOM 2163 O O . ASN B 1 147 ? 15.878 28.489 32.792 1.00 36.64 444 ASN B O 1
ATOM 2168 N N . ASN B 1 148 ? 17.632 27.094 32.950 1.00 38.46 445 ASN B N 1
ATOM 2169 C CA . ASN B 1 148 ? 18.569 28.188 32.826 1.00 38.78 445 ASN B CA 1
ATOM 2170 C C . ASN B 1 148 ? 18.315 28.973 31.530 1.00 45.40 445 ASN B C 1
ATOM 2171 O O . ASN B 1 148 ? 18.405 30.210 31.526 1.00 46.56 445 ASN B O 1
ATOM 2176 N N . ASP B 1 149 ? 17.913 28.276 30.457 1.00 42.49 446 ASP B N 1
ATOM 2177 C CA . ASP B 1 149 ? 17.579 28.891 29.162 1.00 52.40 446 ASP B CA 1
ATOM 2178 C C . ASP B 1 149 ? 16.497 29.963 29.258 1.00 49.98 446 ASP B C 1
ATOM 2179 O O . ASP B 1 149 ? 16.502 30.919 28.458 1.00 48.22 446 ASP B O 1
ATOM 2184 N N . ASP B 1 150 ? 15.575 29.810 30.193 1.00 42.17 447 ASP B N 1
ATOM 2185 C CA . ASP B 1 150 ? 14.472 30.734 30.415 1.00 45.96 447 ASP B CA 1
ATOM 2186 C C . ASP B 1 150 ? 14.800 31.859 31.396 1.00 42.36 447 ASP B C 1
ATOM 2187 O O . ASP B 1 150 ? 13.928 32.693 31.644 1.00 45.16 447 ASP B O 1
ATOM 2192 N N . ALA B 1 151 ? 15.996 31.896 31.999 1.00 42.63 448 ALA B N 1
ATOM 2193 C CA . ALA B 1 151 ? 16.195 32.814 33.134 1.00 43.46 448 ALA B CA 1
ATOM 2194 C C . ALA B 1 151 ? 16.106 34.268 32.691 1.00 46.41 448 ALA B C 1
ATOM 2195 O O . ALA B 1 151 ? 15.455 35.090 33.342 1.00 47.29 448 ALA B O 1
ATOM 2197 N N . THR B 1 152 ? 16.760 34.608 31.592 1.00 43.87 449 THR B N 1
ATOM 2198 C CA . THR B 1 152 ? 16.813 36.030 31.187 1.00 49.34 449 THR B CA 1
ATOM 2199 C C . THR B 1 152 ? 15.439 36.541 30.764 1.00 51.72 449 THR B C 1
ATOM 2200 O O . THR B 1 152 ? 15.054 37.661 31.117 1.00 55.46 449 THR B O 1
ATOM 2204 N N . THR B 1 153 ? 14.662 35.719 30.057 1.00 46.59 450 THR B N 1
ATOM 2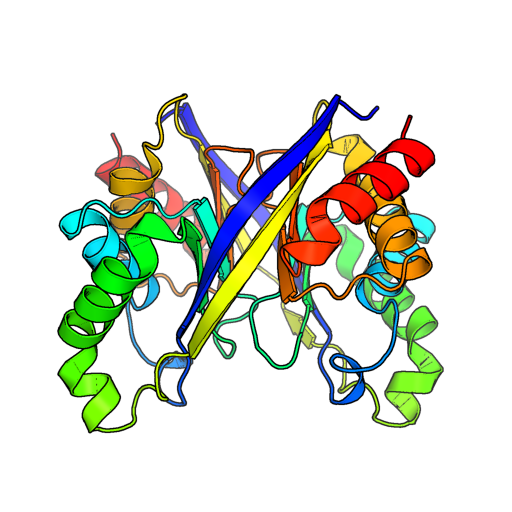205 C CA . THR B 1 153 ? 13.274 36.079 29.759 1.00 47.25 450 THR B CA 1
ATOM 2206 C C . THR B 1 153 ? 12.429 36.180 31.036 1.00 43.51 450 THR B C 1
ATOM 2207 O O . THR B 1 153 ? 11.680 37.149 31.224 1.00 44.11 450 THR B O 1
ATOM 2211 N N . GLY B 1 154 ? 12.536 35.180 31.911 1.00 39.88 451 GLY B N 1
ATOM 2212 C CA . GLY B 1 154 ? 11.764 35.186 33.139 1.00 41.81 451 GLY B CA 1
ATOM 2213 C C . GLY B 1 154 ? 11.973 36.451 33.947 1.00 41.53 451 GLY B C 1
ATOM 2214 O O . GLY B 1 154 ? 11.018 37.036 34.458 1.00 47.20 451 GLY B O 1
ATOM 2215 N N . VAL B 1 155 ? 13.209 36.946 33.986 1.00 44.57 452 VAL B N 1
ATOM 2216 C CA . VAL B 1 155 ? 13.461 38.178 34.716 1.00 41.78 452 VAL B CA 1
ATOM 2217 C C . VAL B 1 155 ? 12.882 39.365 33.994 1.00 47.08 452 VAL B C 1
ATOM 2218 O O . VAL B 1 155 ? 12.290 40.255 34.618 1.00 50.37 452 VAL B O 1
ATOM 2222 N N . ARG B 1 156 ? 13.052 39.417 32.674 1.00 48.65 453 ARG B N 1
ATOM 2223 C CA . ARG B 1 156 ? 12.557 40.576 31.929 1.00 50.29 453 ARG B CA 1
ATOM 2224 C C . ARG B 1 156 ? 11.050 40.721 32.108 1.00 53.53 453 ARG B C 1
ATOM 2225 O O . ARG B 1 156 ? 10.551 41.808 32.429 1.00 52.29 453 ARG B O 1
ATOM 2233 N N . VAL B 1 157 ? 10.321 39.609 31.988 1.00 48.64 454 VAL B N 1
ATOM 2234 C CA . VAL B 1 157 ? 8.864 39.643 32.020 1.00 50.91 454 VAL B CA 1
ATOM 2235 C C . VAL B 1 157 ? 8.367 39.869 33.440 1.00 52.70 454 VAL B C 1
ATOM 2236 O O . VAL B 1 157 ? 7.292 40.459 33.637 1.00 58.25 454 VAL B O 1
ATOM 2240 N N . THR B 1 158 ? 9.135 39.451 34.451 1.00 50.26 455 THR B N 1
ATOM 2241 C CA . THR B 1 158 ? 8.656 39.713 35.797 1.00 54.49 455 THR B CA 1
ATOM 2242 C C . THR B 1 158 ? 8.970 41.139 36.214 1.00 62.85 455 THR B C 1
ATOM 2243 O O . THR B 1 158 ? 8.221 41.732 36.997 1.00 67.43 455 THR B O 1
ATOM 2247 N N . HIS B 1 159 ? 10.025 41.731 35.646 1.00 55.44 456 HIS B N 1
ATOM 2248 C CA . HIS B 1 159 ? 10.228 43.176 35.749 1.00 68.47 456 HIS B CA 1
ATOM 2249 C C . HIS B 1 159 ? 9.056 43.948 35.159 1.00 68.90 456 HIS B C 1
ATOM 2250 O O . HIS B 1 159 ? 8.550 44.890 35.777 1.00 68.85 456 HIS B O 1
ATOM 2257 N N . GLN B 1 160 ? 8.634 43.576 33.944 1.00 71.15 457 GLN B N 1
ATOM 2258 C CA . GLN B 1 160 ? 7.580 44.310 33.241 1.00 73.62 457 GLN B CA 1
ATOM 2259 C C . GLN B 1 160 ? 6.311 44.370 34.087 1.00 76.19 457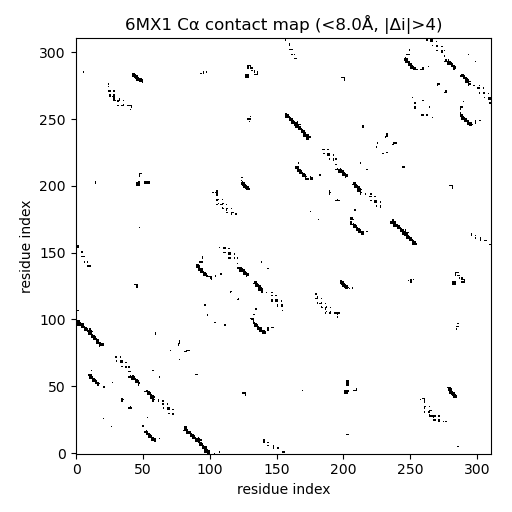 GLN B C 1
ATOM 2260 O O . GLN B 1 160 ? 5.738 45.442 34.291 1.00 78.74 457 GLN B O 1
ATOM 2266 N N . MET B 1 161 ? 5.877 43.218 34.609 1.00 75.62 458 MET B N 1
ATOM 2267 C CA . MET B 1 161 ? 4.655 43.136 35.415 1.00 83.49 458 MET B CA 1
ATOM 2268 C C . MET B 1 161 ? 4.754 43.958 36.697 1.00 83.15 458 MET B C 1
ATOM 2269 O O . MET B 1 161 ? 3.921 44.830 36.965 1.00 88.14 458 MET B O 1
ATOM 2274 N N . LEU B 1 162 ? 5.757 43.679 37.516 1.00 81.37 459 LEU B N 1
ATOM 2275 C CA . LEU B 1 162 ? 5.811 44.229 38.856 1.00 84.03 459 LEU B CA 1
ATOM 2276 C C . LEU B 1 162 ? 6.525 45.573 38.927 1.00 91.51 459 LEU B C 1
ATOM 2277 O O . LEU B 1 162 ? 6.917 45.994 40.020 1.00 97.63 459 LEU B O 1
ATOM 2282 N N . PHE B 1 163 ? 6.682 46.269 37.805 1.00 87.16 460 PHE B N 1
ATOM 2283 C CA . PHE B 1 163 ? 7.230 47.628 37.851 1.00 93.88 460 PHE B CA 1
ATOM 2284 C C . PHE B 1 163 ? 6.561 48.560 36.838 1.00 96.51 460 PHE B C 1
ATOM 2285 O O . PHE B 1 163 ? 5.936 48.114 35.875 1.00 95.11 460 PHE B O 1
#

B-factor: mean 45.45, std 19.13, range [21.9, 120.44]

InterPro domains:
  IPR001048 Aspartate/glutamate/uridylate kinase [PF00696] (2-284)
  IPR001341 Aspartate kinase [TIGR00657] (3-460)
  IPR001342 Homoserine dehydrogenase, catalytic [PF00742] (614-811)
  IPR002912 ACT domain [PS51671] (320-394)
  IPR002912 ACT domain [PS51671] (401-478)
  IPR005106 Aspartate/homoserine dehydrogenase, NAD-binding [PF03447] (472-605)
  IPR011147 Bifunctional aspartokinase/homoserine dehydrogenase, homoserine dehydrogenase domain [PTHR43070] (1-816)
  IPR018042 Aspartate kinase, conserved site [PS00324] (3-11)
  IPR019811 Homoserine dehydrogenase, conserved site [PS01042] (660-682)
  IPR036291 NAD(P)-binding domain superfamily [SSF51735] (464-636)
  IPR036393 Acetylglutamate kinase-like superfamily [G3DSA:3.40.1160.10] (1-297)
  IPR036393 Acetylglutamate kinase-like superfamily [SSF53633] (1-296)
  IPR041743 Bifunctional aspartokinase/homoserine dehydrogenase, N-terminal catalytic domain [cd04257] (1-296)
  IPR045865 ACT-like domain [SSF55021] (303-381)
  IPR045865 ACT-like domain [SSF55021] (383-476)
  IPR049638 Bifunctional aspartokinase/homoserine dehydrogenase [PIRSF000727] (1-817)
  IPR054352 Aspartokinase, ACT domain [PF22468] (319-378)
  IPR054352 Aspartokinase, ACT domain [PF22468] (399-457)

Solvent-accessible surface area: 13146 Å² total; per-residue (Å²): 112,29,136,23,35,42,62,75,65,87,8,0,12,0,18,4,32,16,105,22,13,124,70,44,107,21,10,6,13,67,0,5,36,2,2,25,143,20,168,2,29,29,30,0,0,0,11,0,18,26,127,46,6,2,0,0,0,0,34,64,101,18,3,87,108,0,61,170,13,2,72,136,43,2,134,125,22,38,135,114,37,78,3,90,116,25,50,50,58,62,174,0,0,1,0,1,0,42,3,70,43,69,92,41,10,72,30,6,4,14,105,0,2,18,3,0,22,178,35,110,11,69,24,16,0,0,0,4,10,25,42,33,12,5,0,0,0,0,0,61,36,140,45,1,104,55,0,32,129,20,0,96,119,60,24,118,56,67,26,23,53,53,78,64,92,8,0,6,0,13,4,14,12,93,5,8,114,75,58,104,20,9,9,15,61,0,3,32,2,1,33,157,32,180,0,43,20,28,0,0,0,7,2,8,76,110,31,1,2,0,0,0,0,36,63,94,18,2,96,108,0,67,132,14,2,76,124,45,2,116,136,20,40,149,139,40,70,4,92,118,27,52,53,58,66,177,0,0,1,0,1,0,52,9,93,87,73,68,34,15,96,23,21,5,12,102,0,2,38,0,0,24,185,32,126,11,85,34,19,0,0,0,6,6,29,52,25,34,8,0,0,0,0,0,58,41,137,41,0,98,46,0,26,130,15,0,80,118,74,20,141